Protein AF-C4YL61-F1 (afdb_monomer_lite)

Radius of gyration: 24.52 Å; chains: 1; bounding box: 60×38×67 Å

Organism: Candida albicans (strain WO-1) (NCBI:txid294748)

Sequence (340 aa):
MLETNVYMMLATIQTTDYNLFNQLTIYFKKLVTYTLQEDCLYTVNQVGEIFGCHLHGFTKYPLLVAFQLPYINRLIANIIRICKKYPIILQIWILPDGDSKLATLFQSLPNNTRLPMYQIIKNFLVVDSPLDQTENVVELISLTKVSNCLDNWFLQNKDLVNLLSNKCSNSIFQIKNLDSRFHNVTEFAKYFKMFCLIVENCTPQIAQTYYNFFETQVLNVVLHNEIRHQHQLAFSVLQTIAEITTIKTMERVFDNECFTSWIKIVFEEVENLPNLFISLSNLFSKHEEILVKLMATKIKPSDEPYSIEDLRLKAMKVCKRDTTEISSFMATTLKHQFKD

Secondary structure (DSSP, 8-state):
---HHHHHHHHT-----HHHHHHHHHHHHHHHHHHHHS--TTTHHHHHHHHHHHHHHHHT-SS--TTTHHHHHHHHHHHHHHHHH-THHHHHHHS--SS-HHHHHHHHS-GGGS-HHHHHHHHHHHTT-SS--HHHHHHHHHGGGT-HHHHHHHHH-THHHHHHHHHHHHHHHHHHHS-TTSTHHHHHHHHHHHHHHHHHHS-HHHHHHHHHHHIIIIIHHHHS--STTHHHHHHHHHHHHHHS--HHHHHHHHT-HHHHHHHHHHHHHSTTHHHHHHHHHHHHHHHHHHHHHHHHTSPPPS-----HHHHHHHHHHHH-S--TTS-TTHHHHTTTT---

Structure (mmCIF, N/CA/C/O backbone):
data_AF-C4YL61-F1
#
_entry.id   AF-C4YL61-F1
#
loop_
_atom_site.group_PDB
_atom_site.id
_atom_site.type_symbol
_atom_site.label_atom_id
_atom_site.label_alt_id
_atom_site.label_comp_id
_atom_site.label_asym_id
_atom_site.label_entity_id
_atom_site.label_seq_id
_atom_site.pdbx_PDB_ins_code
_atom_site.Cartn_x
_atom_site.Cartn_y
_atom_site.Cartn_z
_atom_site.occupancy
_atom_site.B_iso_or_equiv
_atom_site.auth_seq_id
_atom_site.auth_comp_id
_atom_site.auth_asym_id
_atom_site.auth_atom_id
_atom_site.pdbx_PDB_model_num
ATOM 1 N N . MET A 1 1 ? 9.096 5.844 -32.827 1.00 60.94 1 MET A N 1
ATOM 2 C CA . MET A 1 1 ? 9.743 4.573 -32.438 1.00 60.94 1 MET A CA 1
ATOM 3 C C . MET A 1 1 ? 10.479 4.813 -31.130 1.00 60.94 1 MET A C 1
ATOM 5 O O . MET A 1 1 ? 11.147 5.833 -31.030 1.00 60.94 1 MET A O 1
ATOM 9 N N . LEU A 1 2 ? 10.299 3.963 -30.116 1.00 75.62 2 LEU A N 1
ATOM 10 C CA . LEU A 1 2 ? 10.955 4.127 -28.816 1.00 75.62 2 LEU A CA 1
ATOM 11 C C . LEU A 1 2 ? 12.429 3.693 -28.907 1.00 75.62 2 LEU A C 1
ATOM 13 O O . LEU A 1 2 ? 12.707 2.536 -29.208 1.00 75.62 2 LEU A O 1
ATOM 17 N N . GLU A 1 3 ? 13.371 4.595 -28.627 1.00 86.38 3 GLU A N 1
ATOM 18 C CA . GLU A 1 3 ? 14.812 4.292 -28.607 1.00 86.38 3 GLU A CA 1
ATOM 19 C C . GLU A 1 3 ? 15.214 3.616 -27.285 1.00 86.38 3 GLU A C 1
ATOM 21 O O . GLU A 1 3 ? 15.847 4.209 -26.411 1.00 86.38 3 GLU A O 1
ATOM 26 N N . THR A 1 4 ? 14.810 2.357 -27.114 1.00 85.31 4 THR A N 1
ATOM 27 C CA . THR A 1 4 ? 14.983 1.592 -25.865 1.00 85.31 4 THR A CA 1
ATOM 28 C C . THR A 1 4 ? 16.436 1.527 -25.389 1.00 85.31 4 THR A C 1
ATOM 30 O O . THR A 1 4 ? 16.692 1.653 -24.194 1.00 85.31 4 THR A O 1
ATOM 33 N N . ASN A 1 5 ? 17.399 1.422 -26.309 1.00 87.44 5 ASN A N 1
ATOM 34 C CA . ASN A 1 5 ? 18.830 1.417 -25.985 1.00 87.44 5 ASN A CA 1
ATOM 35 C C . ASN A 1 5 ? 19.297 2.732 -25.343 1.00 87.44 5 ASN A C 1
ATOM 37 O O . ASN A 1 5 ? 20.047 2.707 -24.368 1.00 87.44 5 ASN A O 1
ATOM 41 N N . VAL A 1 6 ? 18.826 3.876 -25.853 1.00 91.62 6 VAL A N 1
ATOM 42 C CA . VAL A 1 6 ? 19.157 5.199 -25.299 1.00 91.62 6 VAL A CA 1
ATOM 43 C C . VAL A 1 6 ? 18.569 5.323 -23.901 1.00 91.62 6 VAL A C 1
ATOM 45 O O . VAL A 1 6 ? 19.276 5.661 -22.954 1.00 91.62 6 VAL A O 1
ATOM 48 N N . TYR A 1 7 ? 17.296 4.966 -23.741 1.00 94.25 7 TYR A N 1
ATOM 49 C CA . TYR A 1 7 ? 16.643 4.974 -22.437 1.00 94.25 7 TYR A CA 1
ATOM 50 C C . TYR A 1 7 ? 17.317 4.053 -21.420 1.00 94.25 7 TYR A C 1
ATOM 52 O O . TYR A 1 7 ? 17.446 4.437 -20.258 1.00 94.25 7 TYR A O 1
ATOM 60 N N . MET A 1 8 ? 17.802 2.884 -21.844 1.00 92.88 8 MET A N 1
ATOM 61 C CA . MET A 1 8 ? 18.573 2.007 -20.967 1.00 92.88 8 MET A CA 1
ATOM 62 C C . MET A 1 8 ? 19.890 2.634 -20.522 1.00 92.88 8 MET A C 1
ATOM 64 O O . MET A 1 8 ? 20.221 2.561 -19.341 1.00 92.88 8 MET A O 1
ATOM 68 N N . MET A 1 9 ? 20.635 3.274 -21.426 1.00 91.69 9 MET A N 1
ATOM 69 C CA . MET A 1 9 ? 21.855 3.989 -21.043 1.00 91.69 9 MET A CA 1
ATOM 70 C C . MET A 1 9 ? 21.543 5.081 -20.015 1.00 91.69 9 MET A C 1
ATOM 72 O O . MET A 1 9 ? 22.183 5.132 -18.965 1.00 91.69 9 MET A O 1
ATOM 76 N N . LEU A 1 10 ? 20.504 5.885 -20.261 1.00 93.94 10 LEU A N 1
ATOM 77 C CA . LEU A 1 10 ? 20.067 6.936 -19.339 1.00 93.94 10 LEU A CA 1
ATOM 78 C C . LEU A 1 10 ? 19.628 6.378 -17.973 1.00 93.94 10 LEU A C 1
ATOM 80 O O . LEU A 1 10 ? 19.943 6.984 -16.953 1.00 93.94 10 LEU A O 1
ATOM 84 N N . ALA A 1 11 ? 18.965 5.217 -17.935 1.00 92.19 11 ALA A N 1
ATOM 85 C CA . ALA A 1 11 ? 18.508 4.561 -16.702 1.00 92.19 11 ALA A CA 1
ATOM 86 C C . ALA A 1 11 ? 19.644 4.151 -15.756 1.00 92.19 11 ALA A C 1
ATOM 88 O O . ALA A 1 11 ? 19.423 3.989 -14.559 1.00 92.19 11 ALA A O 1
ATOM 89 N N . THR A 1 12 ? 20.857 3.966 -16.280 1.00 90.00 12 THR A N 1
ATOM 90 C CA . THR A 1 12 ? 22.027 3.603 -15.465 1.00 90.00 12 THR A CA 1
ATOM 91 C C . THR A 1 12 ? 22.733 4.805 -14.840 1.00 90.00 12 THR A C 1
ATOM 93 O O . THR A 1 12 ? 23.574 4.628 -13.959 1.00 90.00 12 THR A O 1
ATOM 96 N N . ILE A 1 13 ? 22.396 6.028 -15.264 1.00 90.12 13 ILE A N 1
ATOM 97 C CA . ILE A 1 13 ? 23.052 7.244 -14.787 1.00 90.12 13 ILE A CA 1
ATOM 98 C C . ILE A 1 13 ? 22.479 7.630 -13.423 1.00 90.12 13 ILE A C 1
ATOM 100 O O . ILE A 1 13 ? 21.311 7.993 -13.293 1.00 90.12 13 ILE A O 1
ATOM 104 N N . GLN A 1 14 ? 23.338 7.614 -12.407 1.00 84.06 14 GLN A N 1
ATOM 105 C CA . GLN A 1 14 ? 23.035 8.110 -11.067 1.00 84.06 14 GLN A CA 1
ATOM 106 C C . GLN A 1 14 ? 23.788 9.413 -10.838 1.00 84.06 14 GLN A C 1
ATOM 108 O O . GLN A 1 14 ? 24.990 9.491 -11.078 1.00 84.06 14 GLN A O 1
ATOM 113 N N . THR A 1 15 ? 23.084 10.447 -10.387 1.00 85.81 15 THR A N 1
ATOM 114 C CA . THR A 1 15 ? 23.690 11.761 -10.184 1.00 85.81 15 THR A CA 1
ATOM 115 C C . THR A 1 15 ? 23.032 12.520 -9.042 1.00 85.81 15 THR A C 1
ATOM 117 O O . THR A 1 15 ? 21.819 12.438 -8.834 1.00 85.81 15 THR A O 1
ATOM 120 N N . THR A 1 16 ? 23.848 13.279 -8.318 1.00 86.88 16 THR A N 1
ATOM 121 C CA . THR A 1 16 ? 23.429 14.301 -7.354 1.00 86.88 16 THR A CA 1
ATOM 122 C C . THR A 1 16 ? 23.548 15.714 -7.933 1.00 86.88 16 THR A C 1
ATOM 124 O O . THR A 1 16 ? 23.152 16.672 -7.273 1.00 86.88 16 THR A O 1
ATOM 127 N N . ASP A 1 17 ? 24.042 15.858 -9.169 1.00 91.12 17 ASP A N 1
ATOM 128 C CA . ASP A 1 17 ? 24.040 17.126 -9.895 1.00 91.12 17 ASP A CA 1
ATOM 129 C C . ASP A 1 17 ? 22.620 17.471 -10.357 1.00 91.12 17 ASP A C 1
ATOM 131 O O . ASP A 1 17 ? 21.960 16.696 -11.057 1.00 91.12 17 ASP A O 1
ATOM 135 N N . TYR A 1 18 ? 22.153 18.656 -9.965 1.00 90.06 18 TYR A N 1
ATOM 136 C CA . TYR A 1 18 ? 20.792 19.107 -10.237 1.00 90.06 18 TYR A CA 1
ATOM 137 C C . TYR A 1 18 ? 20.501 19.229 -11.738 1.00 90.06 18 TYR A C 1
ATOM 139 O O . TYR A 1 18 ? 19.430 18.820 -12.192 1.00 90.06 18 TYR A O 1
ATOM 147 N N . ASN A 1 19 ? 21.440 19.764 -12.522 1.00 93.19 19 ASN A N 1
ATOM 148 C CA . ASN A 1 19 ? 21.219 20.029 -13.942 1.00 93.19 19 ASN A CA 1
ATOM 149 C C . ASN A 1 19 ? 21.110 18.724 -14.730 1.00 93.19 19 ASN A C 1
ATOM 151 O O . ASN A 1 19 ? 20.163 18.544 -15.500 1.00 93.19 19 ASN A O 1
ATOM 155 N N . LEU A 1 20 ? 22.030 17.790 -14.489 1.00 91.62 20 LEU A N 1
ATOM 156 C CA . LEU A 1 20 ? 22.000 16.472 -15.107 1.00 91.62 20 LEU A CA 1
ATOM 157 C C . LEU A 1 20 ? 20.753 15.690 -14.676 1.00 91.62 20 LEU A C 1
ATOM 159 O O . LEU A 1 20 ? 20.066 15.118 -15.522 1.00 91.62 20 LEU A O 1
ATOM 163 N N . PHE A 1 21 ? 20.400 15.724 -13.387 1.00 93.38 21 PHE A N 1
ATOM 164 C CA . PHE A 1 21 ? 19.183 15.083 -12.886 1.00 93.38 21 PHE A CA 1
ATOM 165 C C . PHE A 1 21 ? 17.915 15.641 -13.545 1.00 93.38 21 PHE A C 1
ATOM 167 O O . PHE A 1 21 ? 17.016 14.881 -13.917 1.00 93.38 21 PHE A O 1
ATOM 174 N N . ASN A 1 22 ? 17.838 16.961 -13.721 1.00 93.06 22 ASN A N 1
ATOM 175 C CA . ASN A 1 22 ? 16.697 17.610 -14.357 1.00 93.06 22 ASN A CA 1
ATOM 176 C C . ASN A 1 22 ? 16.560 17.194 -15.832 1.00 93.06 22 ASN A C 1
ATOM 178 O O . ASN A 1 22 ? 15.457 16.887 -16.284 1.00 93.06 22 ASN A O 1
ATOM 182 N N . GLN A 1 23 ? 17.672 17.092 -16.568 1.00 93.44 23 GLN A N 1
ATOM 183 C CA . GLN A 1 23 ? 17.652 16.596 -17.948 1.00 93.44 23 GLN A CA 1
ATOM 184 C C . GLN A 1 23 ? 17.197 15.134 -18.024 1.00 93.44 23 GLN A C 1
ATOM 186 O O . GLN A 1 23 ? 16.281 14.820 -18.784 1.00 93.44 23 GLN A O 1
ATOM 191 N N . LEU A 1 24 ? 17.749 14.251 -17.183 1.00 93.75 24 LEU A N 1
ATOM 192 C CA . LEU A 1 24 ? 17.317 12.847 -17.100 1.00 93.75 24 LEU A CA 1
ATOM 193 C C . LEU A 1 24 ? 15.815 12.740 -16.805 1.00 93.75 24 LEU A C 1
ATOM 195 O O . LEU A 1 24 ? 15.084 12.001 -17.464 1.00 93.75 24 LEU A O 1
ATOM 199 N N . THR A 1 25 ? 15.331 13.551 -15.865 1.00 93.69 25 THR A N 1
ATOM 200 C CA . THR A 1 25 ? 13.919 13.622 -15.480 1.00 93.69 25 THR A CA 1
ATOM 201 C C . THR A 1 25 ? 13.002 13.959 -16.660 1.00 93.69 25 THR A C 1
ATOM 203 O O . THR A 1 25 ? 11.906 13.405 -16.757 1.00 93.69 25 THR A O 1
ATOM 206 N N . ILE A 1 26 ? 13.418 14.835 -17.582 1.00 95.00 26 ILE A N 1
ATOM 207 C CA . ILE A 1 26 ? 12.629 15.172 -18.780 1.00 95.00 26 ILE A CA 1
ATOM 208 C C . ILE A 1 26 ? 12.445 13.942 -19.676 1.00 95.00 26 ILE A C 1
ATOM 210 O O . ILE A 1 26 ? 11.327 13.677 -20.124 1.00 95.00 26 ILE A O 1
ATOM 214 N N . TYR A 1 27 ? 13.505 13.165 -19.908 1.00 95.06 27 TYR A N 1
ATOM 215 C CA . TYR A 1 27 ? 13.423 11.951 -20.725 1.00 95.06 27 TYR A CA 1
ATOM 216 C C . TYR A 1 27 ? 12.496 10.908 -20.103 1.00 95.06 27 TYR A C 1
ATOM 218 O O . TYR A 1 27 ? 11.621 10.379 -20.794 1.00 95.06 27 TYR A O 1
ATOM 226 N N . PHE A 1 28 ? 12.627 10.651 -18.801 1.00 96.69 28 PHE A N 1
ATOM 227 C CA . PHE A 1 28 ? 11.777 9.680 -18.109 1.00 96.69 28 PHE A CA 1
ATOM 228 C C . PHE A 1 28 ? 10.320 10.128 -18.003 1.00 96.69 28 PHE A C 1
ATOM 230 O O . PHE A 1 28 ? 9.427 9.298 -18.146 1.00 96.69 28 PHE A O 1
ATOM 237 N N . LYS A 1 29 ? 10.047 11.432 -17.855 1.00 96.44 29 LYS A N 1
ATOM 238 C CA . LYS A 1 29 ? 8.679 11.963 -17.970 1.00 96.44 29 LYS A CA 1
ATOM 239 C C . LYS A 1 29 ? 8.075 11.662 -19.341 1.00 96.44 29 LYS A C 1
ATOM 241 O O . LYS A 1 29 ? 6.939 11.209 -19.400 1.00 96.44 29 LYS A O 1
ATOM 246 N N . LYS A 1 30 ? 8.832 11.853 -20.429 1.00 95.56 30 LYS A N 1
ATOM 247 C CA . LYS A 1 30 ? 8.371 11.502 -21.784 1.00 95.56 30 LYS A CA 1
ATOM 248 C C . LYS A 1 30 ? 8.082 10.005 -21.917 1.00 95.56 30 LYS A C 1
ATOM 250 O O . LYS A 1 30 ? 7.040 9.652 -22.456 1.00 95.56 30 LYS A O 1
ATOM 255 N N . LEU A 1 31 ? 8.954 9.144 -21.385 1.00 96.25 31 LEU A N 1
ATOM 256 C CA . LEU A 1 31 ? 8.755 7.691 -21.412 1.00 96.25 31 LEU A CA 1
ATOM 257 C C . LEU A 1 31 ? 7.502 7.264 -20.641 1.00 96.25 31 LEU A C 1
ATOM 259 O O . LEU A 1 31 ? 6.725 6.444 -21.125 1.00 96.25 31 LEU A O 1
ATOM 263 N N . VAL A 1 32 ? 7.292 7.835 -19.453 1.00 97.12 32 VAL A N 1
ATOM 264 C CA . VAL A 1 32 ? 6.094 7.602 -18.640 1.00 97.12 32 VAL A CA 1
ATOM 265 C C . VAL A 1 32 ? 4.838 8.011 -19.403 1.00 97.12 32 VAL A C 1
ATOM 267 O O . VAL A 1 32 ? 3.918 7.205 -19.529 1.00 97.12 32 VAL A O 1
ATOM 270 N N . THR A 1 33 ? 4.809 9.232 -19.945 1.00 96.19 33 THR A N 1
ATOM 271 C CA . THR A 1 33 ? 3.667 9.735 -20.717 1.00 96.19 33 THR A CA 1
ATOM 272 C C . THR A 1 33 ? 3.374 8.838 -21.915 1.00 96.19 33 THR A C 1
ATOM 274 O O . THR A 1 33 ? 2.235 8.411 -22.078 1.00 96.19 33 THR A O 1
ATOM 277 N N . TYR A 1 34 ? 4.405 8.483 -22.688 1.00 94.50 34 TYR A N 1
ATOM 278 C CA . TYR A 1 34 ? 4.288 7.566 -23.820 1.00 94.50 34 TYR A CA 1
ATOM 279 C C . TYR A 1 34 ? 3.689 6.219 -23.394 1.00 94.50 34 TYR A C 1
ATOM 281 O O . TYR A 1 34 ? 2.705 5.775 -23.967 1.00 94.50 34 TYR A O 1
ATOM 289 N N . THR A 1 35 ? 4.212 5.602 -22.332 1.00 95.44 35 THR A N 1
ATOM 290 C CA . THR A 1 35 ? 3.755 4.277 -21.871 1.00 95.44 35 THR A CA 1
ATOM 291 C C . THR A 1 35 ? 2.298 4.293 -21.389 1.00 95.44 35 THR A C 1
ATOM 293 O O . THR A 1 35 ? 1.541 3.335 -21.586 1.00 95.44 35 THR A O 1
ATOM 296 N N . LEU A 1 36 ? 1.880 5.388 -20.748 1.00 95.00 36 LEU A N 1
ATOM 297 C CA . LEU A 1 36 ? 0.506 5.559 -20.282 1.00 95.00 36 LEU A CA 1
ATOM 298 C C . LEU A 1 36 ? -0.474 5.798 -21.438 1.00 95.00 36 LEU A C 1
ATOM 300 O O . LEU A 1 36 ? -1.572 5.242 -21.406 1.00 95.00 36 LEU A O 1
ATOM 304 N N . GLN A 1 37 ? -0.085 6.574 -22.451 1.00 93.94 37 GLN A N 1
ATOM 305 C CA . GLN A 1 37 ? -0.965 6.978 -23.554 1.00 93.94 37 GLN A CA 1
ATOM 306 C C . GLN A 1 37 ? -1.029 5.943 -24.682 1.00 93.94 37 GLN A C 1
ATOM 308 O O . GLN A 1 37 ? -2.113 5.646 -25.170 1.00 93.94 37 GLN A O 1
ATOM 313 N N . GLU A 1 38 ? 0.101 5.340 -25.036 1.00 90.75 38 GLU A N 1
ATOM 314 C CA . GLU A 1 38 ? 0.219 4.452 -26.192 1.00 90.75 38 GLU A CA 1
ATOM 315 C C . GLU A 1 38 ? 0.040 2.974 -25.817 1.00 90.75 38 GLU A C 1
ATOM 317 O O . GLU A 1 38 ? 0.219 2.566 -24.658 1.00 90.75 38 GLU A O 1
ATOM 322 N N . ASP A 1 39 ? -0.296 2.149 -26.810 1.00 87.94 39 ASP A N 1
ATOM 323 C CA . ASP A 1 39 ? -0.242 0.693 -26.684 1.00 87.94 39 ASP A CA 1
ATOM 324 C C . ASP A 1 39 ? 1.209 0.212 -26.832 1.00 87.94 39 ASP A C 1
ATOM 326 O O . ASP A 1 39 ? 1.848 0.358 -27.874 1.00 87.94 39 ASP A O 1
ATOM 330 N N . CYS A 1 40 ? 1.744 -0.335 -25.746 1.00 88.38 40 CYS A N 1
ATOM 331 C CA . CYS A 1 40 ? 3.133 -0.751 -25.628 1.00 88.38 40 CYS A CA 1
ATOM 332 C C . CYS A 1 40 ? 3.284 -2.273 -25.555 1.00 88.38 40 CYS A C 1
ATOM 334 O O . CYS A 1 40 ? 4.359 -2.722 -25.168 1.00 88.38 40 CYS A O 1
ATOM 336 N N . LEU A 1 41 ? 2.265 -3.071 -25.909 1.00 87.00 41 LEU A N 1
ATOM 337 C CA . LEU A 1 41 ? 2.282 -4.537 -25.760 1.00 87.00 41 LEU A CA 1
ATOM 338 C C . LEU A 1 41 ? 3.574 -5.204 -26.270 1.00 87.00 41 LEU A C 1
ATOM 340 O O . LEU A 1 41 ? 4.113 -6.080 -25.601 1.00 87.00 41 LEU A O 1
ATOM 344 N N . TYR A 1 42 ? 4.120 -4.753 -27.403 1.00 87.50 42 TYR A N 1
ATOM 345 C CA . TYR A 1 42 ? 5.339 -5.324 -27.996 1.00 87.50 42 TYR A CA 1
ATOM 346 C C . TYR A 1 42 ? 6.653 -4.807 -27.392 1.00 87.50 42 TYR A C 1
ATOM 348 O O . TYR A 1 42 ? 7.696 -5.429 -27.573 1.00 87.50 42 TYR A O 1
ATOM 356 N N . THR A 1 43 ? 6.624 -3.669 -26.695 1.00 90.38 43 THR A N 1
ATOM 357 C CA . THR A 1 43 ? 7.813 -3.030 -26.098 1.00 90.38 43 THR A CA 1
ATOM 358 C C . THR A 1 43 ? 7.790 -3.032 -24.570 1.00 90.38 43 THR A C 1
ATOM 360 O O . THR A 1 43 ? 8.681 -2.476 -23.929 1.00 90.38 43 THR A O 1
ATOM 363 N N . VAL A 1 44 ? 6.747 -3.609 -23.968 1.00 92.94 44 VAL A N 1
ATOM 364 C CA . VAL A 1 44 ? 6.468 -3.528 -22.531 1.00 92.94 44 VAL A CA 1
ATOM 365 C C . VAL A 1 44 ? 7.577 -4.151 -21.694 1.00 92.94 44 VAL A C 1
ATOM 367 O O . VAL A 1 44 ? 7.901 -3.623 -20.634 1.00 92.94 44 VAL A O 1
ATOM 370 N N . ASN A 1 45 ? 8.211 -5.213 -22.197 1.00 91.94 45 ASN A N 1
ATOM 371 C CA . ASN A 1 45 ? 9.312 -5.865 -21.501 1.00 91.94 45 ASN A CA 1
ATOM 372 C C . ASN A 1 45 ? 10.520 -4.933 -21.409 1.00 91.94 45 ASN A C 1
ATOM 374 O O . ASN A 1 45 ? 11.005 -4.675 -20.313 1.00 91.94 45 ASN A O 1
ATOM 378 N N . GLN A 1 46 ? 10.938 -4.331 -22.527 1.00 92.75 46 GLN A N 1
ATOM 379 C CA . GLN A 1 46 ? 12.049 -3.377 -22.544 1.00 92.75 46 GLN A CA 1
ATOM 380 C C . GLN A 1 46 ? 11.739 -2.140 -21.694 1.00 92.75 46 GLN A C 1
ATOM 382 O O . GLN A 1 46 ? 12.600 -1.653 -20.968 1.00 92.75 46 GLN A O 1
ATOM 387 N N . VAL A 1 47 ? 10.501 -1.638 -21.742 1.00 94.50 47 VAL A N 1
ATOM 388 C CA . VAL A 1 47 ? 10.054 -0.524 -20.891 1.00 94.50 47 VAL A CA 1
ATOM 389 C C . VAL A 1 47 ? 10.114 -0.899 -19.407 1.00 94.50 47 VAL A C 1
ATOM 391 O O . VAL A 1 47 ? 10.607 -0.116 -18.593 1.00 94.50 47 VAL A O 1
ATOM 394 N N . GLY A 1 48 ? 9.664 -2.104 -19.054 1.00 94.62 48 GLY A N 1
ATOM 395 C CA . GLY A 1 48 ? 9.774 -2.652 -17.706 1.00 94.62 48 GLY A CA 1
ATOM 396 C C . GLY A 1 48 ? 11.224 -2.747 -17.240 1.00 94.62 48 GLY A C 1
ATOM 397 O O . GLY A 1 48 ? 11.519 -2.400 -16.094 1.00 94.62 48 GLY A O 1
ATOM 398 N N . GLU A 1 49 ? 12.148 -3.124 -18.127 1.00 94.38 49 GLU A N 1
ATOM 399 C CA . GLU A 1 49 ? 13.569 -3.161 -17.793 1.00 94.38 49 GLU A CA 1
ATOM 400 C C . GLU A 1 49 ? 14.171 -1.772 -17.565 1.00 94.38 49 GLU A C 1
ATOM 402 O O . GLU A 1 49 ? 14.876 -1.555 -16.575 1.00 94.38 49 GLU A O 1
ATOM 407 N N . ILE A 1 50 ? 13.830 -0.811 -18.428 1.00 95.50 50 ILE A N 1
ATOM 408 C CA . ILE A 1 50 ? 14.240 0.594 -18.305 1.00 95.50 50 ILE A CA 1
ATOM 409 C C . ILE A 1 50 ? 13.800 1.164 -16.958 1.00 95.50 50 ILE A C 1
ATOM 411 O O . ILE A 1 50 ? 14.615 1.733 -16.225 1.00 95.50 50 ILE A O 1
ATOM 415 N N . PHE A 1 51 ? 12.526 0.992 -16.604 1.00 96.38 51 PHE A N 1
ATOM 416 C CA . PHE A 1 51 ? 12.018 1.469 -15.322 1.00 96.38 51 PHE A CA 1
ATOM 417 C C . PHE A 1 51 ? 12.623 0.714 -14.140 1.00 96.38 51 PHE A C 1
ATOM 419 O O . PHE A 1 51 ? 12.958 1.350 -13.143 1.00 96.38 51 PHE A O 1
ATOM 426 N N . GLY A 1 52 ? 12.820 -0.601 -14.254 1.00 94.94 52 GLY A N 1
ATOM 427 C CA . GLY A 1 52 ? 13.464 -1.411 -13.219 1.00 94.94 52 GLY A CA 1
ATOM 428 C C . GLY A 1 52 ? 14.868 -0.909 -12.886 1.00 94.94 52 GLY A C 1
ATOM 429 O O . GLY A 1 52 ? 15.162 -0.635 -11.722 1.00 94.94 52 GLY A O 1
ATOM 430 N N . CYS A 1 53 ? 15.706 -0.703 -13.905 1.00 93.44 53 CYS A N 1
ATOM 431 C CA . CYS A 1 53 ? 17.053 -0.151 -13.749 1.00 93.44 53 CYS A CA 1
ATOM 432 C C . CYS A 1 53 ? 17.038 1.257 -13.147 1.00 93.44 53 CYS A C 1
ATOM 434 O O . CYS A 1 53 ? 17.754 1.521 -12.179 1.00 93.44 53 CYS A O 1
ATOM 436 N N . HIS A 1 54 ? 16.201 2.146 -13.693 1.00 94.75 54 HIS A N 1
ATOM 437 C CA . HIS A 1 54 ? 16.129 3.537 -13.246 1.00 94.75 54 HIS A CA 1
ATOM 438 C C . HIS A 1 54 ? 15.680 3.638 -11.783 1.00 94.75 54 HIS A C 1
ATOM 440 O O . HIS A 1 54 ? 16.297 4.336 -10.982 1.00 94.75 54 HIS A O 1
ATOM 446 N N . LEU A 1 55 ? 14.641 2.887 -11.397 1.00 94.75 55 LEU A N 1
ATOM 447 C CA . LEU A 1 55 ? 14.149 2.858 -10.019 1.00 94.75 55 LEU A CA 1
ATOM 448 C C . LEU A 1 55 ? 15.147 2.212 -9.059 1.00 94.75 55 LEU A C 1
ATOM 450 O O . LEU A 1 55 ? 15.374 2.747 -7.975 1.00 94.75 55 LEU A O 1
ATOM 454 N N . HIS A 1 56 ? 15.779 1.101 -9.449 1.00 92.62 56 HIS A N 1
ATOM 455 C CA . HIS A 1 56 ? 16.801 0.450 -8.627 1.00 92.62 56 HIS A CA 1
ATOM 456 C C . HIS A 1 56 ? 17.958 1.401 -8.289 1.00 92.62 56 HIS A C 1
ATOM 458 O O . HIS A 1 56 ? 18.572 1.295 -7.228 1.00 92.62 56 HIS A O 1
ATOM 464 N N . GLY A 1 57 ? 18.240 2.390 -9.141 1.00 89.81 57 GLY A N 1
ATOM 465 C CA . GLY A 1 57 ? 19.247 3.387 -8.817 1.00 89.81 57 GLY A CA 1
ATOM 466 C C . GLY A 1 57 ? 18.951 4.191 -7.547 1.00 89.81 57 GLY A C 1
ATOM 467 O O . GLY A 1 57 ? 19.871 4.500 -6.792 1.00 89.81 57 GLY A O 1
ATOM 468 N N . PHE A 1 58 ? 17.675 4.440 -7.255 1.00 90.69 58 PHE A N 1
ATOM 469 C CA . PHE A 1 58 ? 17.239 5.163 -6.060 1.00 90.69 58 PHE A CA 1
ATOM 470 C C . PHE A 1 58 ? 17.087 4.270 -4.824 1.00 90.69 58 PHE A C 1
ATOM 472 O O . PHE A 1 58 ? 17.001 4.792 -3.717 1.00 90.69 58 PHE A O 1
ATOM 479 N N . THR A 1 59 ? 17.084 2.939 -4.969 1.00 88.88 59 THR A N 1
ATOM 480 C CA . THR A 1 59 ? 16.977 2.028 -3.813 1.00 88.88 59 THR A CA 1
ATOM 481 C C . THR A 1 59 ? 18.291 1.895 -3.046 1.00 88.88 59 THR A C 1
ATOM 483 O O . THR A 1 59 ? 18.284 1.437 -1.908 1.00 88.88 59 THR A O 1
ATOM 486 N N . LYS A 1 60 ? 19.424 2.268 -3.657 1.00 76.62 60 LYS A N 1
ATOM 487 C CA . LYS A 1 60 ? 20.769 2.107 -3.075 1.00 76.62 60 LYS A CA 1
ATOM 488 C C . LYS A 1 60 ? 21.101 3.119 -1.980 1.00 76.62 60 LYS A C 1
ATOM 490 O O . LYS A 1 60 ? 22.019 2.881 -1.201 1.00 76.62 60 LYS A O 1
ATOM 495 N N . TYR A 1 61 ? 20.378 4.234 -1.922 1.00 68.62 61 TYR A N 1
ATOM 496 C CA . TYR A 1 61 ? 20.677 5.331 -1.011 1.00 68.62 61 TYR A CA 1
ATOM 497 C C . TYR A 1 61 ? 19.526 5.518 -0.018 1.00 68.62 61 TYR A C 1
ATOM 499 O O . TYR A 1 61 ? 18.408 5.813 -0.442 1.00 68.62 61 TYR A O 1
ATOM 507 N N . PRO A 1 62 ? 19.779 5.384 1.299 1.00 59.84 62 PRO A N 1
ATOM 508 C CA . PRO A 1 62 ? 18.760 5.623 2.322 1.00 59.84 62 PRO A CA 1
ATOM 509 C C . PRO A 1 62 ? 18.240 7.067 2.320 1.00 59.84 62 PRO A C 1
ATOM 511 O O . PRO A 1 62 ? 17.092 7.311 2.677 1.00 59.84 62 PRO A O 1
ATOM 514 N N . LEU A 1 63 ? 19.083 8.023 1.909 1.00 66.12 63 LEU A N 1
ATOM 515 C CA . LEU A 1 63 ? 18.775 9.450 1.871 1.00 66.12 63 LEU A CA 1
ATOM 516 C C . LEU A 1 63 ? 19.018 9.998 0.463 1.00 66.12 63 LEU A C 1
ATOM 518 O O . LEU A 1 63 ? 20.155 10.193 0.036 1.00 66.12 63 LEU A O 1
ATOM 522 N N . LEU A 1 64 ? 17.926 10.235 -0.256 1.00 78.69 64 LEU A N 1
ATOM 523 C CA . LEU A 1 64 ? 17.923 10.933 -1.539 1.00 78.69 64 LEU A CA 1
ATOM 524 C C . LEU A 1 64 ? 18.061 12.442 -1.312 1.00 78.69 64 LEU A C 1
ATOM 526 O O . LEU A 1 64 ? 17.630 12.971 -0.285 1.00 78.69 64 LEU A O 1
ATOM 530 N N . VAL A 1 65 ? 18.627 13.159 -2.284 1.00 86.38 65 VAL A N 1
ATOM 531 C CA . VAL A 1 65 ? 18.773 14.618 -2.173 1.00 86.38 65 VAL A CA 1
ATOM 532 C C . VAL A 1 65 ? 17.391 15.276 -2.230 1.00 86.38 65 VAL A C 1
ATOM 534 O O . VAL A 1 65 ? 16.520 14.832 -2.978 1.00 86.38 65 VAL A O 1
ATOM 537 N N . ALA A 1 66 ? 17.181 16.357 -1.472 1.00 86.62 66 ALA A N 1
ATOM 538 C CA . ALA A 1 66 ? 15.865 16.976 -1.280 1.00 86.62 66 ALA A CA 1
ATOM 539 C C . ALA A 1 66 ? 15.105 17.271 -2.590 1.00 86.62 66 ALA A C 1
ATOM 541 O O . ALA A 1 66 ? 13.906 17.017 -2.675 1.00 86.62 66 ALA A O 1
ATOM 542 N N . PHE A 1 67 ? 15.793 17.743 -3.639 1.00 87.81 67 PHE A N 1
ATOM 543 C CA . PHE A 1 67 ? 15.166 18.039 -4.935 1.00 87.81 67 PHE A CA 1
ATOM 544 C C . PHE A 1 67 ? 14.718 16.785 -5.711 1.00 87.81 67 PHE A C 1
ATOM 546 O O . PHE A 1 67 ? 13.892 16.886 -6.618 1.00 87.81 67 PHE A O 1
ATOM 553 N N . GLN A 1 68 ? 15.239 15.602 -5.372 1.00 90.50 68 GLN A N 1
ATOM 554 C CA . GLN A 1 68 ? 14.885 14.334 -6.012 1.00 90.50 68 GLN A CA 1
ATOM 555 C C . GLN A 1 68 ? 13.588 13.755 -5.437 1.00 90.50 68 GLN A C 1
ATOM 557 O O . GLN A 1 68 ? 12.834 13.113 -6.170 1.00 90.50 68 GLN A O 1
ATOM 562 N N . LEU A 1 69 ? 13.291 14.017 -4.157 1.00 90.31 69 LEU A N 1
ATOM 563 C CA . LEU A 1 69 ? 12.149 13.429 -3.445 1.00 90.31 69 LEU A CA 1
ATOM 564 C C . LEU A 1 69 ? 10.804 13.670 -4.160 1.00 90.31 69 LEU A C 1
ATOM 566 O O . LEU A 1 69 ? 10.096 12.692 -4.411 1.00 90.31 69 LEU A O 1
ATOM 570 N N . PRO A 1 70 ? 10.441 14.907 -4.574 1.00 91.69 70 PRO A N 1
ATOM 571 C CA . PRO A 1 70 ? 9.150 15.148 -5.218 1.00 91.69 70 PRO A CA 1
ATOM 572 C C . PRO A 1 70 ? 9.039 14.478 -6.590 1.00 91.69 70 PRO A C 1
ATOM 574 O O . PRO A 1 70 ? 7.956 14.044 -6.983 1.00 91.69 70 PRO A O 1
ATOM 577 N N . TYR A 1 71 ? 10.150 14.395 -7.331 1.00 94.00 71 TYR A N 1
ATOM 578 C CA . TYR A 1 71 ? 10.181 13.689 -8.608 1.00 94.00 71 TYR A CA 1
ATOM 579 C C . TYR A 1 71 ? 9.960 12.194 -8.408 1.00 94.00 71 TYR A C 1
ATOM 581 O O . TYR A 1 71 ? 9.087 11.625 -9.057 1.00 94.00 71 TYR A O 1
ATOM 589 N N . ILE A 1 72 ? 10.715 11.579 -7.496 1.00 93.25 72 ILE A N 1
ATOM 590 C CA . ILE A 1 72 ? 10.659 10.138 -7.248 1.00 93.25 72 ILE A CA 1
ATOM 591 C C . ILE A 1 72 ? 9.268 9.748 -6.751 1.00 93.25 72 ILE A C 1
ATOM 593 O O . ILE A 1 72 ? 8.693 8.804 -7.278 1.00 93.25 72 ILE A O 1
ATOM 597 N N . ASN A 1 73 ? 8.669 10.526 -5.845 1.00 93.38 73 ASN A N 1
ATOM 598 C CA . ASN A 1 73 ? 7.302 10.283 -5.380 1.00 93.38 73 ASN A CA 1
ATOM 599 C C . ASN A 1 73 ? 6.282 10.243 -6.535 1.00 93.38 73 ASN A C 1
ATOM 601 O O . ASN A 1 73 ? 5.468 9.327 -6.624 1.00 93.38 73 ASN A O 1
ATOM 605 N N . ARG A 1 74 ? 6.359 11.203 -7.470 1.00 95.31 74 ARG A N 1
ATOM 606 C CA . ARG A 1 74 ? 5.490 11.232 -8.664 1.00 95.31 74 ARG A CA 1
ATOM 607 C C . ARG A 1 74 ? 5.813 10.113 -9.647 1.00 95.31 74 ARG A C 1
ATOM 609 O O . ARG A 1 74 ? 4.913 9.595 -10.303 1.00 95.31 74 ARG A O 1
ATOM 616 N N . LEU A 1 75 ? 7.091 9.772 -9.788 1.00 96.56 75 LEU A N 1
ATOM 617 C CA . LEU A 1 75 ? 7.527 8.678 -10.640 1.00 96.56 75 LEU A CA 1
ATOM 618 C C . LEU A 1 75 ? 6.925 7.363 -10.140 1.00 96.56 75 LEU A C 1
ATOM 620 O O . LEU A 1 75 ? 6.313 6.671 -10.939 1.00 96.56 75 LEU A O 1
ATOM 624 N N . ILE A 1 76 ? 7.008 7.068 -8.839 1.00 96.81 76 ILE A N 1
ATOM 625 C CA . ILE A 1 76 ? 6.405 5.872 -8.234 1.00 96.81 76 ILE A CA 1
ATOM 626 C C . ILE A 1 76 ? 4.908 5.779 -8.540 1.00 96.81 76 ILE A C 1
ATOM 628 O O . ILE A 1 76 ? 4.485 4.768 -9.097 1.00 96.81 76 ILE A O 1
ATOM 632 N N . ALA A 1 77 ? 4.136 6.838 -8.283 1.00 97.00 77 ALA A N 1
ATOM 633 C CA . ALA A 1 77 ? 2.705 6.868 -8.598 1.00 97.00 77 ALA A CA 1
ATOM 634 C C . ALA A 1 77 ? 2.432 6.553 -10.084 1.00 97.00 77 ALA A C 1
ATOM 636 O O . ALA A 1 77 ? 1.579 5.737 -10.434 1.00 97.00 77 ALA A O 1
ATOM 637 N N . ASN A 1 78 ? 3.208 7.148 -10.992 1.00 98.00 78 ASN A N 1
ATOM 638 C CA . ASN A 1 78 ? 3.056 6.894 -12.423 1.00 98.00 78 ASN A CA 1
ATOM 639 C C . ASN A 1 78 ? 3.458 5.471 -12.830 1.00 98.00 78 ASN A C 1
ATOM 641 O O . ASN A 1 78 ? 2.791 4.869 -13.670 1.00 98.00 78 ASN A O 1
ATOM 645 N N . ILE A 1 79 ? 4.520 4.916 -12.243 1.00 98.06 79 ILE A N 1
ATOM 646 C CA . ILE A 1 79 ? 4.938 3.539 -12.511 1.00 98.06 79 ILE A CA 1
ATOM 647 C C . ILE A 1 79 ? 3.904 2.543 -11.977 1.00 98.06 79 ILE A C 1
ATOM 649 O O . ILE A 1 79 ? 3.623 1.560 -12.657 1.00 98.06 79 ILE A O 1
ATOM 653 N N . ILE A 1 80 ? 3.269 2.808 -10.832 1.00 98.06 80 ILE A N 1
ATOM 654 C CA . ILE A 1 80 ? 2.155 1.994 -10.324 1.00 98.06 80 ILE A CA 1
ATOM 655 C C . ILE A 1 80 ? 0.995 1.984 -11.329 1.00 98.06 80 ILE A C 1
ATOM 657 O O . ILE A 1 80 ? 0.491 0.914 -11.674 1.00 98.06 80 ILE A O 1
ATOM 661 N N . ARG A 1 81 ? 0.623 3.146 -11.883 1.00 97.56 81 ARG A N 1
ATOM 662 C CA . ARG A 1 81 ? -0.399 3.243 -12.944 1.00 97.56 81 ARG A CA 1
ATOM 663 C C . ARG A 1 81 ? -0.009 2.468 -14.203 1.00 97.56 81 ARG A C 1
ATOM 665 O O . ARG A 1 81 ? -0.850 1.788 -14.787 1.00 97.56 81 ARG A O 1
ATOM 672 N N . ILE A 1 82 ? 1.263 2.523 -14.596 1.00 97.69 82 ILE A N 1
ATOM 673 C CA . ILE A 1 82 ? 1.797 1.725 -15.708 1.00 97.69 82 ILE A CA 1
ATOM 674 C C . ILE A 1 82 ? 1.704 0.229 -15.394 1.00 97.69 82 ILE A C 1
ATOM 676 O O . ILE A 1 82 ? 1.237 -0.524 -16.239 1.00 97.69 82 ILE A O 1
ATOM 680 N N . CYS A 1 83 ? 2.063 -0.210 -14.186 1.00 97.62 83 CYS A N 1
ATOM 681 C CA . CYS A 1 83 ? 1.952 -1.612 -13.771 1.00 97.62 83 CYS A CA 1
ATOM 682 C C . CYS A 1 83 ? 0.493 -2.078 -13.688 1.00 97.62 83 CYS A C 1
ATOM 684 O O . CYS A 1 83 ? 0.210 -3.242 -13.943 1.00 97.62 83 CYS A O 1
ATOM 686 N N . LYS A 1 84 ? -0.454 -1.181 -13.387 1.00 96.19 84 LYS A N 1
ATOM 687 C CA . LYS A 1 84 ? -1.889 -1.480 -13.474 1.00 96.19 84 LYS A CA 1
ATOM 688 C C . LYS A 1 84 ? -2.324 -1.757 -14.915 1.00 96.19 84 LYS A C 1
ATOM 690 O O . LYS A 1 84 ? -3.108 -2.671 -15.142 1.00 96.19 84 LYS A O 1
ATOM 695 N N . LYS A 1 85 ? -1.815 -0.975 -15.875 1.00 95.94 85 LYS A N 1
ATOM 696 C CA . LYS A 1 85 ? -2.057 -1.167 -17.316 1.00 95.94 85 LYS A CA 1
ATOM 697 C C . LYS A 1 85 ? -1.330 -2.406 -17.853 1.00 95.94 85 LYS A C 1
ATOM 699 O O . LYS A 1 85 ? -1.882 -3.128 -18.675 1.00 95.94 85 LYS A O 1
ATOM 704 N N . TYR A 1 86 ? -0.124 -2.670 -17.356 1.00 96.50 86 TYR A N 1
ATOM 705 C CA . TYR A 1 86 ? 0.754 -3.753 -17.790 1.00 96.50 86 TYR A CA 1
ATOM 706 C C . TYR A 1 86 ? 1.322 -4.551 -16.597 1.00 96.50 86 TYR A C 1
ATOM 708 O O . TYR A 1 86 ? 2.497 -4.390 -16.246 1.00 96.50 86 TYR A O 1
ATOM 716 N N . PRO A 1 87 ? 0.534 -5.458 -15.986 1.00 95.62 87 PRO A N 1
ATOM 717 C CA . PRO A 1 87 ? 0.968 -6.216 -14.805 1.00 95.62 87 PRO A CA 1
ATOM 718 C C . PRO A 1 87 ? 2.207 -7.092 -15.027 1.00 95.62 87 PRO A C 1
ATOM 720 O O . PRO A 1 87 ? 2.917 -7.401 -14.071 1.00 95.62 87 PRO A O 1
ATOM 723 N N . ILE A 1 88 ? 2.503 -7.451 -16.283 1.00 94.31 88 ILE A N 1
ATOM 724 C CA . ILE A 1 88 ? 3.686 -8.230 -16.678 1.00 94.31 88 ILE A CA 1
ATOM 725 C C . ILE A 1 88 ? 5.004 -7.596 -16.211 1.00 94.31 88 ILE A C 1
ATOM 727 O O . ILE A 1 88 ? 5.938 -8.313 -15.865 1.00 94.31 88 ILE A O 1
ATOM 731 N N . ILE A 1 89 ? 5.066 -6.264 -16.099 1.00 96.00 89 ILE A N 1
ATOM 732 C CA . ILE A 1 89 ? 6.261 -5.552 -15.623 1.00 96.00 89 ILE A CA 1
ATOM 733 C C . ILE A 1 89 ? 6.653 -5.998 -14.205 1.00 96.00 89 ILE A C 1
ATOM 735 O O . ILE A 1 89 ? 7.835 -6.133 -13.901 1.00 96.00 89 ILE A O 1
ATOM 739 N N . LEU A 1 90 ? 5.673 -6.301 -13.348 1.00 96.19 90 LEU A N 1
ATOM 740 C CA . LEU A 1 90 ? 5.938 -6.794 -11.995 1.00 96.19 90 LEU A CA 1
ATOM 741 C C . LEU A 1 90 ? 6.615 -8.171 -12.013 1.00 96.19 90 LEU A C 1
ATOM 743 O O . LEU A 1 90 ? 7.437 -8.453 -11.145 1.00 96.19 90 LEU A O 1
ATOM 747 N N . GLN A 1 91 ? 6.298 -9.022 -12.996 1.00 93.31 91 GLN A N 1
ATOM 748 C CA . GLN A 1 91 ? 6.928 -10.338 -13.141 1.00 93.31 91 GLN A CA 1
ATOM 749 C C . GLN A 1 91 ? 8.404 -10.205 -13.507 1.00 93.31 91 GLN A C 1
ATOM 751 O O . GLN A 1 91 ? 9.220 -10.870 -12.881 1.00 93.31 91 GLN A O 1
ATOM 756 N N . ILE A 1 92 ? 8.747 -9.287 -14.419 1.00 92.56 92 ILE A N 1
ATOM 757 C CA . ILE A 1 92 ? 10.138 -9.003 -14.821 1.00 92.56 92 ILE A CA 1
ATOM 758 C C . ILE A 1 92 ? 11.008 -8.687 -13.601 1.00 92.56 92 ILE A C 1
ATOM 760 O O . ILE A 1 92 ? 12.172 -9.075 -13.536 1.00 92.56 92 ILE A O 1
ATOM 764 N N . TRP A 1 93 ? 10.444 -7.985 -12.618 1.00 94.31 93 TRP A N 1
ATOM 765 C CA . TRP A 1 93 ? 11.172 -7.598 -11.417 1.00 94.31 93 TRP A CA 1
ATOM 766 C C . TRP A 1 93 ? 11.176 -8.688 -10.342 1.00 94.31 93 TRP A C 1
ATOM 768 O O . TRP A 1 93 ? 12.215 -8.981 -9.761 1.00 94.31 93 TRP A O 1
ATOM 778 N N . ILE A 1 94 ? 10.027 -9.298 -10.049 1.00 93.94 94 ILE A N 1
ATOM 779 C CA . ILE A 1 94 ? 9.880 -10.235 -8.922 1.00 93.94 94 ILE A CA 1
ATOM 780 C C . ILE A 1 94 ? 10.436 -11.622 -9.258 1.00 93.94 94 ILE A C 1
ATOM 782 O O . ILE A 1 94 ? 11.090 -12.256 -8.425 1.00 93.94 94 ILE A O 1
ATOM 786 N N . LEU A 1 95 ? 10.178 -12.080 -10.482 1.00 91.69 95 LEU A N 1
ATOM 787 C CA . LEU A 1 95 ? 10.568 -13.380 -11.019 1.00 91.69 95 LEU A CA 1
ATOM 788 C C . LEU A 1 95 ? 11.474 -13.165 -12.242 1.00 91.69 95 LEU A C 1
ATOM 790 O O . LEU A 1 95 ? 11.082 -13.508 -13.355 1.00 91.69 95 LEU A O 1
ATOM 794 N N . PRO A 1 96 ? 12.656 -12.546 -12.057 1.00 83.94 96 PRO A N 1
ATOM 795 C CA . PRO A 1 96 ? 13.548 -12.243 -13.165 1.00 83.94 96 PRO A CA 1
ATOM 796 C C . PRO A 1 96 ? 14.003 -13.541 -13.838 1.00 83.94 96 PRO A C 1
ATOM 798 O O . PRO A 1 96 ? 14.675 -14.367 -13.214 1.00 83.94 96 PRO A O 1
ATOM 801 N N . ASP A 1 97 ? 13.647 -13.699 -15.109 1.00 80.31 97 ASP A N 1
ATOM 802 C CA . ASP A 1 97 ? 14.007 -14.841 -15.948 1.00 80.31 97 ASP A CA 1
ATOM 803 C C . ASP A 1 97 ? 14.831 -14.375 -17.160 1.00 80.31 97 ASP A C 1
ATOM 805 O O . ASP A 1 97 ? 14.687 -13.242 -17.631 1.00 80.31 97 ASP A O 1
ATOM 809 N N . GLY A 1 98 ? 15.704 -15.251 -17.651 1.00 80.00 98 GLY A N 1
ATOM 810 C CA . GLY A 1 98 ? 16.606 -15.004 -18.773 1.00 80.00 98 GLY A CA 1
ATOM 811 C C . GLY A 1 98 ? 17.932 -14.315 -18.424 1.00 80.00 98 GLY A C 1
ATOM 812 O O . GLY A 1 98 ? 18.264 -14.067 -17.264 1.00 80.00 98 GLY A O 1
ATOM 813 N N . ASP A 1 99 ? 18.688 -13.999 -19.479 1.00 79.81 99 ASP A N 1
ATOM 814 C CA . ASP A 1 99 ? 20.090 -13.552 -19.411 1.00 79.81 99 ASP A CA 1
ATOM 815 C C . ASP A 1 99 ? 20.266 -12.031 -19.589 1.00 79.81 99 ASP A C 1
ATOM 817 O O . ASP A 1 99 ? 21.360 -11.541 -19.887 1.00 79.81 99 ASP A O 1
ATOM 821 N N . SER A 1 100 ? 19.189 -11.245 -19.463 1.00 84.44 100 SER A N 1
ATOM 822 C CA . SER A 1 100 ? 19.302 -9.789 -19.587 1.00 84.44 100 SER A CA 1
ATOM 823 C C . SER A 1 100 ? 20.102 -9.205 -18.419 1.00 84.44 100 SER A C 1
ATOM 825 O O . SER A 1 100 ? 20.085 -9.724 -17.302 1.00 84.44 100 SER A O 1
ATOM 827 N N . LYS A 1 101 ? 20.790 -8.074 -18.644 1.00 83.31 101 LYS A N 1
ATOM 828 C CA . LYS A 1 101 ? 21.580 -7.411 -17.586 1.00 83.31 101 LYS A CA 1
ATOM 829 C C . LYS A 1 101 ? 20.739 -7.095 -16.345 1.00 83.31 101 LYS A C 1
ATOM 831 O O . LYS A 1 101 ? 21.253 -7.163 -15.230 1.00 83.31 101 LYS A O 1
ATOM 836 N N . LEU A 1 102 ? 19.465 -6.742 -16.536 1.00 86.69 102 LEU A N 1
ATOM 837 C CA . LEU A 1 102 ? 18.540 -6.514 -15.430 1.00 86.69 102 LEU A CA 1
ATOM 838 C C . LEU A 1 102 ? 18.151 -7.828 -14.754 1.00 86.69 102 LEU A C 1
ATOM 840 O O . LEU A 1 102 ? 18.160 -7.880 -13.527 1.00 86.69 102 LEU A O 1
ATOM 844 N N . ALA A 1 103 ? 17.829 -8.871 -15.523 1.00 87.69 103 ALA A N 1
ATOM 845 C CA . ALA A 1 103 ? 17.465 -10.167 -14.966 1.00 87.69 103 ALA A CA 1
ATOM 846 C C . ALA A 1 103 ? 18.591 -10.707 -14.076 1.00 87.69 103 ALA A C 1
ATOM 848 O O . ALA A 1 103 ? 18.350 -10.990 -12.905 1.00 87.69 103 ALA A O 1
ATOM 849 N N . THR A 1 104 ? 19.840 -10.702 -14.556 1.00 89.38 104 THR A N 1
ATOM 850 C CA . THR A 1 104 ? 21.011 -11.096 -13.755 1.00 89.38 104 THR A CA 1
ATOM 851 C C . THR A 1 104 ? 21.163 -10.237 -12.495 1.00 89.38 104 THR A C 1
ATOM 853 O O . THR A 1 104 ? 21.404 -10.761 -11.405 1.00 89.38 104 THR A O 1
ATOM 856 N N . LEU A 1 105 ? 20.979 -8.914 -12.610 1.00 89.12 105 LEU A N 1
ATOM 857 C CA . LEU A 1 105 ? 21.013 -8.011 -11.459 1.00 89.12 105 LEU A CA 1
ATOM 858 C C . LEU A 1 105 ? 19.944 -8.396 -10.428 1.00 89.12 105 LEU A C 1
ATOM 860 O O . LEU A 1 105 ? 20.267 -8.571 -9.258 1.00 89.12 105 LEU A O 1
ATOM 864 N N . PHE A 1 106 ? 18.687 -8.559 -10.836 1.00 90.00 106 PHE A N 1
ATOM 865 C CA . PHE A 1 106 ? 17.569 -8.788 -9.920 1.00 90.00 106 PHE A CA 1
ATOM 866 C C . PHE A 1 106 ? 17.569 -10.217 -9.360 1.00 90.00 106 PHE A C 1
ATOM 868 O O . PHE A 1 106 ? 17.179 -10.420 -8.211 1.00 90.00 106 PHE A O 1
ATOM 875 N N . GLN A 1 107 ? 18.083 -11.197 -10.107 1.00 90.94 107 GLN A N 1
ATOM 876 C CA . GLN A 1 107 ? 18.342 -12.550 -9.605 1.00 90.94 107 GLN A CA 1
ATOM 877 C C . GLN A 1 107 ? 19.343 -12.535 -8.446 1.00 90.94 107 GLN A C 1
ATOM 879 O O . GLN A 1 107 ? 19.132 -13.241 -7.459 1.00 90.94 107 GLN A O 1
ATOM 884 N N . SER A 1 108 ? 20.383 -11.694 -8.523 1.00 90.06 108 SER A N 1
ATOM 885 C CA . SER A 1 108 ? 21.384 -11.561 -7.454 1.00 90.06 108 SER A CA 1
ATOM 886 C C . SER A 1 108 ? 20.854 -10.880 -6.184 1.00 90.06 108 SER A C 1
ATOM 888 O O . SER A 1 108 ? 21.439 -11.022 -5.110 1.00 90.06 108 SER A O 1
ATOM 890 N N . LEU A 1 109 ? 19.737 -10.151 -6.287 1.00 89.06 109 LEU A N 1
ATOM 891 C CA . LEU A 1 109 ? 19.116 -9.476 -5.153 1.00 89.06 109 LEU A CA 1
ATOM 892 C C . LEU A 1 109 ? 18.319 -10.463 -4.281 1.00 89.06 109 LEU A C 1
ATOM 894 O O . LEU A 1 109 ? 17.621 -11.336 -4.817 1.00 89.06 109 LEU A O 1
ATOM 898 N N . PRO A 1 110 ? 18.322 -10.285 -2.944 1.00 88.81 110 PRO A N 1
ATOM 899 C CA . PRO A 1 110 ? 17.389 -10.970 -2.055 1.00 88.81 110 PRO A CA 1
ATOM 900 C C . PRO A 1 110 ? 15.936 -10.749 -2.488 1.00 88.81 110 PRO A C 1
ATOM 902 O O . PRO A 1 110 ? 15.569 -9.634 -2.867 1.00 88.81 110 PRO A O 1
ATOM 905 N N . ASN A 1 111 ? 15.093 -11.785 -2.387 1.00 85.81 111 ASN A N 1
ATOM 906 C CA . ASN A 1 111 ? 13.707 -11.753 -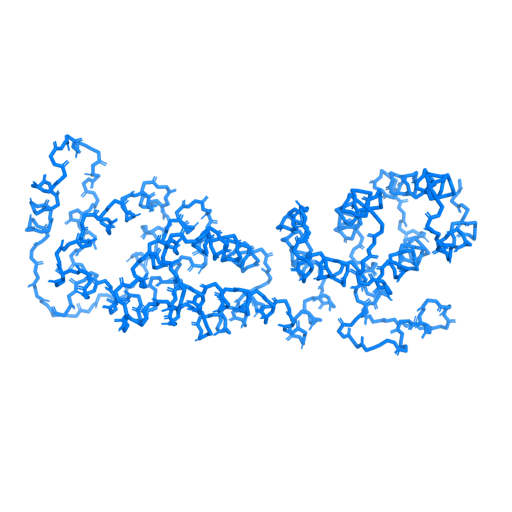2.878 1.00 85.81 111 ASN A CA 1
ATOM 907 C C . ASN A 1 111 ? 12.921 -10.528 -2.375 1.00 85.81 111 ASN A C 1
ATOM 909 O O . ASN A 1 111 ? 12.277 -9.839 -3.163 1.00 85.81 111 ASN A O 1
ATOM 913 N N . ASN A 1 112 ? 13.047 -10.192 -1.089 1.00 84.56 112 ASN A N 1
ATOM 914 C CA . ASN A 1 112 ? 12.371 -9.052 -0.460 1.00 84.56 112 ASN A CA 1
ATOM 915 C C . ASN A 1 112 ? 12.810 -7.674 -0.994 1.00 84.56 112 ASN A C 1
ATOM 917 O O . ASN A 1 112 ? 12.159 -6.678 -0.695 1.00 84.56 112 ASN A O 1
ATOM 921 N N . THR A 1 113 ? 13.873 -7.590 -1.797 1.00 87.62 113 THR A N 1
ATOM 922 C CA . THR A 1 113 ? 14.395 -6.332 -2.366 1.00 87.62 113 THR A CA 1
ATOM 923 C C . THR A 1 113 ? 14.164 -6.172 -3.867 1.00 87.62 113 THR A C 1
ATOM 925 O O . THR A 1 113 ? 14.417 -5.101 -4.414 1.00 87.62 113 THR A O 1
ATOM 928 N N . ARG A 1 114 ? 13.624 -7.200 -4.530 1.00 90.94 114 ARG A N 1
ATOM 929 C CA . ARG A 1 114 ? 13.446 -7.239 -5.991 1.00 90.94 114 ARG A CA 1
ATOM 930 C C . ARG A 1 114 ? 12.363 -6.310 -6.535 1.00 90.94 114 ARG A C 1
ATOM 932 O O . ARG A 1 114 ? 12.326 -6.067 -7.734 1.00 90.94 114 ARG A O 1
ATOM 939 N N . LEU A 1 115 ? 11.492 -5.771 -5.680 1.00 94.50 115 LEU A N 1
ATOM 940 C CA . LEU A 1 115 ? 10.464 -4.808 -6.072 1.00 94.50 115 LEU A CA 1
ATOM 941 C C . LEU A 1 115 ? 10.946 -3.371 -5.786 1.00 94.50 115 LEU A C 1
ATOM 943 O O . LEU A 1 115 ? 10.766 -2.878 -4.667 1.00 94.50 115 LEU A O 1
ATOM 947 N N . PRO A 1 116 ? 11.545 -2.663 -6.765 1.00 93.69 116 PRO A N 1
ATOM 948 C CA . PRO A 1 116 ? 12.236 -1.402 -6.501 1.00 93.69 116 PRO A CA 1
ATOM 949 C C . PRO A 1 116 ? 11.285 -0.294 -6.034 1.00 93.69 116 PRO A C 1
ATOM 951 O O . PRO A 1 116 ? 11.634 0.486 -5.151 1.00 93.69 116 PRO A O 1
ATOM 954 N N . MET A 1 117 ? 10.053 -0.257 -6.557 1.00 94.69 117 MET A N 1
ATOM 955 C CA . MET A 1 117 ? 9.052 0.720 -6.118 1.00 94.69 117 MET A CA 1
ATOM 956 C C . MET A 1 117 ? 8.659 0.547 -4.649 1.00 94.69 117 MET A C 1
ATOM 958 O O . MET A 1 117 ? 8.552 1.535 -3.927 1.00 94.69 117 MET A O 1
ATOM 962 N N . TYR A 1 118 ? 8.538 -0.696 -4.176 1.00 95.06 118 TYR A N 1
ATOM 963 C CA . TYR A 1 118 ? 8.304 -0.962 -2.759 1.00 95.06 118 TYR A CA 1
ATOM 964 C C . TYR A 1 118 ? 9.498 -0.541 -1.900 1.00 95.06 118 TYR A C 1
ATOM 966 O O . TYR A 1 118 ? 9.300 0.075 -0.860 1.00 95.06 118 TYR A O 1
ATOM 974 N N . GLN A 1 119 ? 10.731 -0.820 -2.335 1.00 93.31 119 GLN A N 1
ATOM 975 C CA . GLN A 1 119 ? 11.931 -0.424 -1.589 1.00 93.31 119 GLN A CA 1
ATOM 976 C C . GLN A 1 119 ? 12.045 1.097 -1.437 1.00 93.31 119 GLN A C 1
ATOM 978 O O . GLN A 1 119 ? 12.345 1.588 -0.353 1.00 93.31 119 GLN A O 1
ATOM 983 N N . ILE A 1 120 ? 11.727 1.854 -2.489 1.00 93.19 120 ILE A N 1
ATOM 984 C CA . ILE A 1 120 ? 11.681 3.319 -2.424 1.00 93.19 120 ILE A CA 1
ATOM 985 C C . ILE A 1 120 ? 10.624 3.783 -1.413 1.00 93.19 120 ILE A C 1
ATOM 987 O O . ILE A 1 120 ? 10.940 4.569 -0.522 1.00 93.19 120 ILE A O 1
ATOM 991 N N . ILE A 1 121 ? 9.392 3.269 -1.504 1.00 93.62 121 ILE A N 1
ATOM 992 C CA . ILE A 1 121 ? 8.308 3.596 -0.563 1.00 93.62 121 ILE A CA 1
ATOM 993 C C . ILE A 1 121 ? 8.705 3.244 0.880 1.00 93.62 121 ILE A C 1
ATOM 995 O O . ILE A 1 121 ? 8.518 4.049 1.791 1.00 93.62 121 ILE A O 1
ATOM 999 N N . LYS A 1 122 ? 9.300 2.065 1.095 1.00 92.00 122 LYS A N 1
ATOM 1000 C CA . LYS A 1 122 ? 9.811 1.619 2.397 1.00 92.00 122 LYS A CA 1
ATOM 1001 C C . LYS A 1 122 ? 10.838 2.607 2.943 1.00 92.00 122 LYS A C 1
ATOM 1003 O O . LYS A 1 122 ? 10.728 2.993 4.101 1.00 92.00 122 LYS A O 1
ATOM 1008 N N . ASN A 1 123 ? 11.779 3.070 2.120 1.00 90.00 123 ASN A N 1
ATOM 1009 C CA . ASN A 1 123 ? 12.763 4.069 2.535 1.00 90.00 123 ASN A CA 1
ATOM 1010 C C . ASN A 1 123 ? 12.084 5.375 2.970 1.00 90.00 123 ASN A C 1
ATOM 1012 O O . ASN A 1 123 ? 12.403 5.871 4.046 1.00 90.00 123 ASN A O 1
ATOM 1016 N N . PHE A 1 124 ? 11.100 5.877 2.210 1.00 89.75 124 PHE A N 1
ATOM 1017 C CA . PHE A 1 124 ? 10.312 7.061 2.588 1.00 89.75 124 PHE A CA 1
ATOM 1018 C C . PHE A 1 124 ? 9.617 6.907 3.954 1.00 89.75 124 PHE A C 1
ATOM 1020 O O . PHE A 1 124 ? 9.604 7.856 4.738 1.00 89.75 124 PHE A O 1
ATOM 1027 N N . LEU A 1 125 ? 9.068 5.722 4.244 1.00 89.62 125 LEU A N 1
ATOM 1028 C CA . LEU A 1 125 ? 8.397 5.410 5.513 1.00 89.62 125 LEU A CA 1
ATOM 1029 C C . LEU A 1 125 ? 9.374 5.229 6.686 1.00 89.62 125 LEU A C 1
ATOM 1031 O O . LEU A 1 125 ? 9.046 5.565 7.821 1.00 89.62 125 LEU A O 1
ATOM 1035 N N . VAL A 1 126 ? 10.566 4.682 6.438 1.00 87.69 126 VAL A N 1
ATOM 1036 C CA . VAL A 1 126 ? 11.585 4.478 7.480 1.00 87.69 126 VAL A CA 1
ATOM 1037 C C . VAL A 1 126 ? 12.190 5.808 7.919 1.00 87.69 126 VAL A C 1
ATOM 1039 O O . VAL A 1 126 ? 12.339 6.023 9.118 1.00 87.69 126 VAL A O 1
ATOM 1042 N N . VAL A 1 127 ? 12.497 6.704 6.976 1.00 82.81 127 VAL A N 1
ATOM 1043 C CA . VAL A 1 127 ? 13.137 8.004 7.263 1.00 82.81 127 VAL A CA 1
ATOM 1044 C C . VAL A 1 127 ? 12.150 9.112 7.654 1.00 82.81 127 VAL A C 1
ATOM 1046 O O . VAL A 1 127 ? 12.553 10.269 7.725 1.00 82.81 127 VAL A O 1
ATOM 1049 N N . ASP A 1 128 ? 10.871 8.774 7.863 1.00 70.75 128 ASP A N 1
ATOM 1050 C CA . ASP A 1 128 ? 9.781 9.714 8.171 1.00 70.75 128 ASP A CA 1
ATOM 1051 C C . ASP A 1 128 ? 9.782 10.943 7.249 1.00 70.75 128 ASP A C 1
ATOM 1053 O O . ASP A 1 128 ? 9.730 12.097 7.676 1.00 70.75 128 ASP A O 1
ATOM 1057 N N . SER A 1 129 ? 9.863 10.685 5.942 1.00 78.25 129 SER A N 1
ATOM 1058 C CA . SER A 1 129 ? 9.853 11.744 4.938 1.00 78.25 129 SER A CA 1
ATOM 1059 C C . SER A 1 129 ? 8.619 12.648 5.074 1.00 78.25 129 SER A C 1
ATOM 1061 O O . SER A 1 129 ? 7.525 12.153 5.364 1.00 78.25 129 SER A O 1
ATOM 1063 N N . PRO A 1 130 ? 8.733 13.955 4.760 1.00 80.38 130 PRO A N 1
ATOM 1064 C CA . PRO A 1 130 ? 7.577 14.852 4.725 1.00 80.38 130 PRO A CA 1
ATOM 1065 C C . PRO A 1 130 ? 6.543 14.478 3.649 1.00 80.38 130 PRO A C 1
ATOM 1067 O O . PRO A 1 130 ? 5.446 15.032 3.640 1.00 80.38 130 PRO A O 1
ATOM 1070 N N . LEU A 1 131 ? 6.877 13.578 2.718 1.00 85.31 131 LEU A N 1
ATOM 1071 C CA . LEU A 1 131 ? 5.963 13.123 1.674 1.00 85.31 131 LEU A CA 1
ATOM 1072 C C . LEU A 1 131 ? 5.129 11.937 2.163 1.00 85.31 131 LEU A C 1
ATOM 1074 O O . LEU A 1 131 ? 5.653 10.835 2.333 1.00 85.31 131 LEU A O 1
ATOM 1078 N N . ASP A 1 132 ? 3.822 12.147 2.315 1.00 87.56 132 ASP A N 1
ATOM 1079 C CA . ASP A 1 132 ? 2.876 11.076 2.631 1.00 87.56 132 ASP A CA 1
ATOM 1080 C C . ASP A 1 132 ? 2.879 9.995 1.535 1.00 87.56 132 ASP A C 1
ATOM 1082 O O . ASP A 1 132 ? 2.684 10.281 0.354 1.00 87.56 132 ASP A O 1
ATOM 1086 N N . GLN A 1 133 ? 3.124 8.747 1.941 1.00 92.75 133 GLN A N 1
ATOM 1087 C CA . GLN A 1 133 ? 3.174 7.580 1.058 1.00 92.75 133 GLN A CA 1
ATOM 1088 C C . GLN A 1 133 ? 1.890 6.746 1.079 1.00 92.75 133 GLN A C 1
ATOM 1090 O O . GLN A 1 133 ? 1.843 5.713 0.414 1.00 92.75 133 GLN A O 1
ATOM 1095 N N . THR A 1 134 ? 0.859 7.160 1.823 1.00 92.81 134 THR A N 1
ATOM 1096 C CA . THR A 1 134 ? -0.377 6.379 1.996 1.00 92.81 134 THR A CA 1
ATOM 1097 C C . THR A 1 134 ? -0.982 5.967 0.655 1.00 92.81 134 THR A C 1
ATOM 1099 O O . THR A 1 134 ? -1.227 4.784 0.437 1.00 92.81 134 THR A O 1
ATOM 1102 N N . GLU A 1 135 ? -1.149 6.909 -0.276 1.00 94.25 135 GLU A N 1
ATOM 1103 C CA . GLU A 1 135 ? -1.714 6.628 -1.602 1.00 94.25 135 GLU A CA 1
ATOM 1104 C C . GLU A 1 135 ? -0.840 5.648 -2.398 1.00 94.25 135 GLU A C 1
ATOM 1106 O O . GLU A 1 135 ? -1.337 4.622 -2.854 1.00 94.25 135 GLU A O 1
ATOM 1111 N N . ASN A 1 136 ? 0.474 5.886 -2.479 1.00 95.75 136 ASN A N 1
ATOM 1112 C CA . ASN A 1 136 ? 1.399 5.006 -3.202 1.00 95.75 136 ASN A CA 1
ATOM 1113 C C . ASN A 1 136 ? 1.392 3.570 -2.656 1.00 95.75 136 ASN A C 1
ATOM 1115 O O . ASN A 1 136 ? 1.412 2.616 -3.432 1.00 95.75 136 ASN A O 1
ATOM 1119 N N . VAL A 1 137 ? 1.366 3.398 -1.329 1.00 96.25 137 VAL A N 1
ATOM 1120 C CA . VAL A 1 137 ? 1.310 2.071 -0.692 1.00 96.25 137 VAL A CA 1
ATOM 1121 C C . VAL A 1 137 ? -0.004 1.367 -1.030 1.00 96.25 137 VAL A C 1
ATOM 1123 O O . VAL A 1 137 ? 0.004 0.187 -1.386 1.00 96.25 137 VAL A O 1
ATOM 1126 N N . VAL A 1 138 ? -1.126 2.084 -0.935 1.00 95.69 138 VAL A N 1
ATOM 1127 C CA . VAL A 1 138 ? -2.468 1.544 -1.192 1.00 95.69 138 VAL A CA 1
ATOM 1128 C C . VAL A 1 138 ? -2.650 1.187 -2.667 1.00 95.69 138 VAL A C 1
ATOM 1130 O O . VAL A 1 138 ? -3.161 0.112 -2.986 1.00 95.69 138 VAL A O 1
ATOM 1133 N N . GLU A 1 139 ? -2.188 2.033 -3.587 1.00 97.25 139 GLU A N 1
ATOM 1134 C CA . GLU A 1 139 ? -2.241 1.723 -5.013 1.00 97.25 139 GLU A CA 1
ATOM 1135 C C . GLU A 1 139 ? -1.328 0.536 -5.358 1.00 97.25 139 GLU A C 1
ATOM 1137 O O . GLU A 1 139 ? -1.761 -0.370 -6.071 1.00 97.25 139 GLU A O 1
ATOM 1142 N N . LEU A 1 140 ? -0.109 0.473 -4.804 1.00 97.38 140 LEU A N 1
ATOM 1143 C CA . LEU A 1 140 ? 0.802 -0.659 -4.998 1.00 97.38 140 LEU A CA 1
ATOM 1144 C C . LEU A 1 140 ? 0.194 -1.973 -4.490 1.00 97.38 140 LEU A C 1
ATOM 1146 O O . LEU A 1 140 ? 0.193 -2.958 -5.228 1.00 97.38 140 LEU A O 1
ATOM 1150 N N . ILE A 1 141 ? -0.340 -2.013 -3.262 1.00 96.44 141 ILE A N 1
ATOM 1151 C CA . ILE A 1 141 ? -0.930 -3.250 -2.733 1.00 96.44 141 ILE A CA 1
ATOM 1152 C C . ILE A 1 141 ? -2.187 -3.645 -3.517 1.00 96.44 141 ILE A C 1
ATOM 1154 O O . ILE A 1 141 ? -2.466 -4.832 -3.664 1.00 96.44 141 ILE A O 1
ATOM 1158 N N . SER A 1 142 ? -2.919 -2.688 -4.095 1.00 97.00 142 SER A N 1
ATOM 1159 C CA . SER A 1 142 ? -4.087 -2.995 -4.928 1.00 97.00 142 SER A CA 1
ATOM 1160 C C . SER A 1 142 ? -3.744 -3.798 -6.187 1.00 97.00 142 SER A C 1
ATOM 1162 O O . SER A 1 142 ? -4.581 -4.562 -6.673 1.00 97.00 142 SER A O 1
ATOM 1164 N N . LEU A 1 143 ? -2.498 -3.706 -6.675 1.00 97.62 143 LEU A N 1
ATOM 1165 C CA . LEU A 1 143 ? -2.025 -4.478 -7.825 1.00 97.62 143 LEU A CA 1
ATOM 1166 C C . LEU A 1 143 ? -1.965 -5.988 -7.553 1.00 97.62 143 LEU A C 1
ATOM 1168 O O . LEU A 1 143 ? -1.943 -6.770 -8.500 1.00 97.62 143 LEU A O 1
ATOM 1172 N N . THR A 1 144 ? -1.998 -6.420 -6.288 1.00 97.06 144 THR A N 1
ATOM 1173 C CA . THR A 1 144 ? -2.092 -7.848 -5.919 1.00 97.06 144 THR A CA 1
ATOM 1174 C C . THR A 1 144 ? -3.336 -8.514 -6.512 1.00 97.06 144 THR A C 1
ATOM 1176 O O . THR A 1 144 ? -3.293 -9.677 -6.891 1.00 97.06 144 THR A O 1
ATOM 1179 N N . LYS A 1 145 ? -4.421 -7.754 -6.713 1.00 95.31 145 LYS A N 1
ATOM 1180 C CA . LYS A 1 145 ? -5.667 -8.236 -7.334 1.00 95.31 145 LYS A CA 1
ATOM 1181 C C . LYS A 1 145 ? -5.534 -8.559 -8.825 1.00 95.31 145 LYS A C 1
ATOM 1183 O O . LYS A 1 145 ? -6.400 -9.232 -9.372 1.00 95.31 145 LYS A O 1
ATOM 1188 N N . VAL A 1 146 ? -4.496 -8.049 -9.489 1.00 95.50 146 VAL A N 1
ATOM 1189 C CA . VAL A 1 146 ? -4.259 -8.233 -10.934 1.00 95.50 146 VAL A CA 1
ATOM 1190 C C . VAL A 1 146 ? -2.920 -8.911 -11.236 1.00 95.50 146 VAL A C 1
ATOM 1192 O O . VAL A 1 146 ? -2.596 -9.137 -12.399 1.00 95.50 146 VAL A O 1
ATOM 1195 N N . SER A 1 147 ? -2.126 -9.230 -10.211 1.00 96.12 147 SER A N 1
ATOM 1196 C CA . SER A 1 147 ? -0.795 -9.815 -10.360 1.00 96.12 147 SER A CA 1
ATOM 1197 C C . SER A 1 147 ? -0.524 -10.864 -9.285 1.00 96.12 147 SER A C 1
ATOM 1199 O O . SER A 1 147 ? -0.159 -10.546 -8.153 1.00 96.12 147 SER A O 1
ATOM 1201 N N . ASN A 1 148 ? -0.630 -12.136 -9.676 1.00 95.38 148 ASN A N 1
ATOM 1202 C CA . ASN A 1 148 ? -0.393 -13.274 -8.783 1.00 95.38 148 ASN A CA 1
ATOM 1203 C C . ASN A 1 148 ? 1.053 -13.328 -8.263 1.00 95.38 148 ASN A C 1
ATOM 1205 O O . ASN A 1 148 ? 1.287 -13.758 -7.137 1.00 95.38 148 ASN A O 1
ATOM 1209 N N . CYS A 1 149 ? 2.044 -12.894 -9.057 1.00 95.25 149 CYS A N 1
ATOM 1210 C CA . CYS A 1 149 ? 3.433 -12.869 -8.589 1.00 95.25 149 CYS A CA 1
ATOM 1211 C C . CYS A 1 149 ? 3.625 -11.841 -7.468 1.00 95.25 149 CYS A C 1
ATOM 1213 O O . CYS A 1 149 ? 4.334 -12.124 -6.506 1.00 95.25 149 C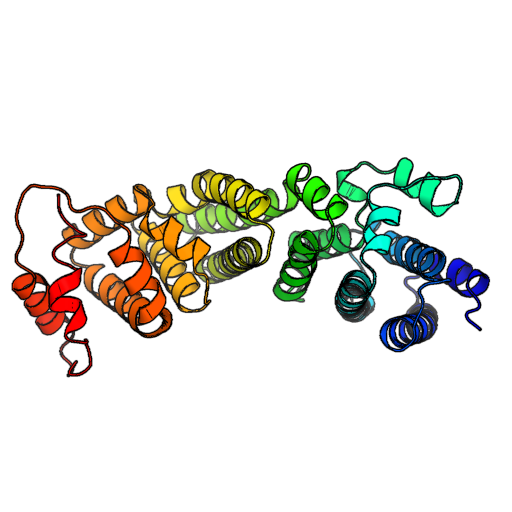YS A O 1
ATOM 1215 N N . LEU A 1 150 ? 2.959 -10.685 -7.561 1.00 96.94 150 LEU A N 1
ATOM 1216 C CA . LEU A 1 150 ? 2.999 -9.652 -6.533 1.00 96.94 150 LEU A CA 1
ATOM 1217 C C . LEU A 1 150 ? 2.248 -10.088 -5.273 1.00 96.94 150 LEU A C 1
ATOM 1219 O O . LEU A 1 150 ? 2.732 -9.849 -4.169 1.00 96.94 150 LEU A O 1
ATOM 1223 N N . ASP A 1 151 ? 1.102 -10.747 -5.438 1.00 96.38 151 ASP A N 1
ATOM 1224 C CA . ASP A 1 151 ? 0.328 -11.319 -4.334 1.00 96.38 151 ASP A CA 1
ATOM 1225 C C . ASP A 1 151 ? 1.169 -12.312 -3.515 1.00 96.38 151 ASP A C 1
ATOM 1227 O O . ASP A 1 151 ? 1.409 -12.112 -2.321 1.00 96.38 151 ASP A O 1
ATOM 1231 N N . ASN A 1 152 ? 1.753 -13.306 -4.192 1.00 95.62 152 ASN A N 1
ATOM 1232 C CA . ASN A 1 152 ? 2.667 -14.271 -3.580 1.00 95.62 152 ASN A CA 1
ATOM 1233 C C . ASN A 1 152 ? 3.874 -13.593 -2.924 1.00 95.62 152 ASN A C 1
ATOM 1235 O O . ASN A 1 152 ? 4.295 -13.976 -1.830 1.00 95.62 152 ASN A O 1
ATOM 1239 N N . TRP A 1 153 ? 4.426 -12.569 -3.573 1.00 95.88 153 TRP A N 1
ATOM 1240 C CA . TRP A 1 153 ? 5.564 -11.835 -3.045 1.00 95.88 153 TRP A CA 1
ATOM 1241 C C . TRP A 1 153 ? 5.222 -11.111 -1.736 1.00 95.88 153 TRP A C 1
ATOM 1243 O O . TRP A 1 153 ? 5.990 -11.223 -0.785 1.00 95.88 153 TRP A O 1
ATOM 1253 N N . PHE A 1 154 ? 4.074 -10.437 -1.620 1.00 95.56 154 PHE A N 1
ATOM 1254 C CA . PHE A 1 154 ? 3.664 -9.786 -0.364 1.00 95.56 154 PHE A CA 1
ATOM 1255 C C . PHE A 1 154 ? 3.293 -10.773 0.751 1.00 95.56 154 PHE A C 1
ATOM 1257 O O . PHE A 1 154 ? 3.471 -10.455 1.929 1.00 95.56 154 PHE A O 1
ATOM 1264 N N . LEU A 1 155 ? 2.801 -11.968 0.406 1.00 92.94 155 LEU A N 1
ATOM 1265 C CA . LEU A 1 155 ? 2.539 -13.036 1.377 1.00 92.94 155 LEU A CA 1
ATOM 1266 C C . LEU A 1 155 ? 3.833 -13.594 1.983 1.00 92.94 155 LEU A C 1
ATOM 1268 O O . LEU A 1 155 ? 3.894 -13.853 3.188 1.00 92.94 155 LEU A O 1
ATOM 1272 N N . GLN A 1 156 ? 4.869 -13.754 1.155 1.00 91.62 156 GLN A N 1
ATOM 1273 C CA . GLN A 1 156 ? 6.197 -14.191 1.592 1.00 91.62 156 GLN A CA 1
ATOM 1274 C C . GLN A 1 156 ? 6.944 -13.081 2.343 1.00 91.62 156 GLN A C 1
ATOM 1276 O O . GLN A 1 156 ? 7.622 -13.348 3.333 1.00 91.62 156 GLN A O 1
ATOM 1281 N N . ASN A 1 157 ? 6.797 -11.831 1.899 1.00 89.31 157 ASN A N 1
ATOM 1282 C CA . ASN A 1 157 ? 7.508 -10.675 2.434 1.00 89.31 157 ASN A CA 1
ATOM 1283 C C . ASN A 1 157 ? 6.584 -9.831 3.322 1.00 89.31 157 ASN A C 1
ATOM 1285 O O . ASN A 1 157 ? 5.992 -8.842 2.892 1.00 89.31 157 ASN A O 1
ATOM 1289 N N . LYS A 1 158 ? 6.502 -10.201 4.604 1.00 88.00 158 LYS A N 1
ATOM 1290 C CA . LYS A 1 158 ? 5.676 -9.516 5.621 1.00 88.00 158 LYS A CA 1
ATOM 1291 C C . LYS A 1 158 ? 6.285 -8.200 6.139 1.00 88.00 158 LYS A C 1
ATOM 1293 O O . LYS A 1 158 ? 5.791 -7.620 7.101 1.00 88.00 158 LYS A O 1
ATOM 1298 N N . ASP A 1 159 ? 7.334 -7.698 5.492 1.00 90.38 159 ASP A N 1
ATOM 1299 C CA . ASP A 1 159 ? 8.054 -6.480 5.876 1.00 90.38 159 ASP A CA 1
ATOM 1300 C C . ASP A 1 159 ? 7.144 -5.250 6.002 1.00 90.38 159 ASP A C 1
ATOM 1302 O O . ASP A 1 159 ? 7.355 -4.429 6.892 1.00 90.38 159 ASP A O 1
ATOM 1306 N N . LEU A 1 160 ? 6.133 -5.110 5.135 1.00 92.88 160 LEU A N 1
ATOM 1307 C CA . LEU A 1 160 ? 5.227 -3.958 5.162 1.00 92.88 160 LEU A CA 1
ATOM 1308 C C . LEU A 1 160 ? 4.377 -3.943 6.434 1.00 92.88 160 LEU A C 1
ATOM 1310 O O . LEU A 1 160 ? 4.344 -2.933 7.133 1.00 92.88 160 LEU A O 1
ATOM 1314 N N . VAL A 1 161 ? 3.722 -5.062 6.758 1.00 93.81 161 VAL A N 1
ATOM 1315 C CA . VAL A 1 161 ? 2.904 -5.146 7.974 1.00 93.81 161 VAL A CA 1
ATOM 1316 C C . VAL A 1 161 ? 3.770 -5.056 9.231 1.00 93.81 161 VAL A C 1
ATOM 1318 O O . VAL A 1 161 ? 3.373 -4.388 10.183 1.00 93.81 161 VAL A O 1
ATOM 1321 N N . ASN A 1 162 ? 4.982 -5.621 9.212 1.00 94.00 162 ASN A N 1
ATOM 1322 C CA . ASN A 1 162 ? 5.946 -5.484 10.306 1.00 94.00 162 ASN A CA 1
ATOM 1323 C C . ASN A 1 162 ? 6.339 -4.019 10.529 1.00 94.00 162 ASN A C 1
ATOM 1325 O O . ASN A 1 162 ? 6.338 -3.547 11.661 1.00 94.00 162 ASN A O 1
ATOM 1329 N N . LEU A 1 163 ? 6.646 -3.282 9.456 1.00 93.56 163 LEU A N 1
ATOM 1330 C CA . LEU A 1 163 ? 7.013 -1.868 9.534 1.00 93.56 163 LEU A CA 1
ATOM 1331 C C . LEU A 1 163 ? 5.883 -1.026 10.134 1.00 93.56 163 LEU A C 1
ATOM 1333 O O . LEU A 1 163 ? 6.132 -0.242 11.048 1.00 93.56 163 LEU A O 1
ATOM 1337 N N . LEU A 1 164 ? 4.652 -1.200 9.643 1.00 94.19 164 LEU A N 1
ATOM 1338 C CA . LEU A 1 164 ? 3.489 -0.465 10.147 1.00 94.19 164 LEU A CA 1
ATOM 1339 C C . LEU A 1 164 ? 3.186 -0.818 11.603 1.00 94.19 164 LEU A C 1
ATOM 1341 O O . LEU A 1 164 ? 2.957 0.079 12.409 1.00 94.19 164 LEU A O 1
ATOM 1345 N N . SER A 1 165 ? 3.260 -2.106 11.951 1.00 93.69 165 SER A N 1
ATOM 1346 C CA . SER A 1 165 ? 3.065 -2.561 13.329 1.00 93.69 165 SER A CA 1
ATOM 1347 C C . SER A 1 165 ? 4.108 -1.938 14.252 1.00 93.69 165 SER A C 1
ATOM 1349 O O . SER A 1 165 ? 3.741 -1.344 15.254 1.00 93.69 165 SER A O 1
ATOM 1351 N N . ASN A 1 166 ? 5.388 -1.955 13.869 1.00 93.44 166 ASN A N 1
ATOM 1352 C CA . ASN A 1 166 ? 6.465 -1.347 14.652 1.00 93.44 166 ASN A CA 1
ATOM 1353 C C . ASN A 1 166 ? 6.278 0.165 14.836 1.00 93.44 166 ASN A C 1
ATOM 1355 O O . ASN A 1 166 ? 6.518 0.676 15.927 1.00 93.44 166 ASN A O 1
ATOM 1359 N N . LYS A 1 167 ? 5.835 0.890 13.799 1.00 91.94 167 LYS A N 1
ATOM 1360 C CA . LYS A 1 167 ? 5.524 2.324 13.912 1.00 91.94 167 LYS A CA 1
ATOM 1361 C C . LYS A 1 167 ? 4.393 2.562 14.919 1.00 91.94 167 LYS A C 1
ATOM 1363 O O . LYS A 1 167 ? 4.564 3.370 15.826 1.00 91.94 167 LYS A O 1
ATOM 1368 N N . CYS A 1 168 ? 3.299 1.799 14.839 1.00 91.56 168 CYS A N 1
ATOM 1369 C CA . CYS A 1 168 ? 2.215 1.869 15.822 1.00 91.56 168 CYS A CA 1
ATOM 1370 C C . CYS A 1 168 ? 2.682 1.494 17.239 1.00 91.56 168 CYS A C 1
ATOM 1372 O O . CYS A 1 168 ? 2.401 2.230 18.182 1.00 91.56 168 CYS A O 1
ATOM 1374 N N . SER A 1 169 ? 3.418 0.393 17.407 1.00 90.31 169 SER A N 1
ATOM 1375 C CA . SER A 1 169 ? 3.943 -0.057 18.703 1.00 90.31 169 SER A CA 1
ATOM 1376 C C . SER A 1 169 ? 4.885 0.971 19.330 1.00 90.31 169 SER A C 1
ATOM 1378 O O . SER A 1 169 ? 4.820 1.189 20.539 1.00 90.31 169 SER A O 1
ATOM 1380 N N . ASN A 1 170 ? 5.702 1.659 18.528 1.00 88.56 170 ASN A N 1
ATOM 1381 C CA . ASN A 1 170 ? 6.534 2.763 19.002 1.00 88.56 170 ASN A CA 1
ATOM 1382 C C . ASN A 1 170 ? 5.679 3.927 19.519 1.00 88.56 170 ASN A C 1
ATOM 1384 O O . ASN A 1 170 ? 5.938 4.413 20.619 1.00 88.56 170 ASN A O 1
ATOM 1388 N N . SER A 1 171 ? 4.631 4.333 18.792 1.00 86.94 171 SER A N 1
ATOM 1389 C CA . SER A 1 171 ? 3.699 5.366 19.269 1.00 86.94 171 SER A CA 1
ATOM 1390 C C . SER A 1 171 ? 3.003 4.947 20.572 1.00 86.94 171 SER A C 1
ATOM 1392 O O . SER A 1 171 ? 2.907 5.751 21.499 1.00 86.94 171 SER A O 1
ATOM 1394 N N . ILE A 1 172 ? 2.588 3.677 20.692 1.00 86.12 172 ILE A N 1
ATOM 1395 C CA . ILE A 1 172 ? 2.005 3.123 21.928 1.00 86.12 172 ILE A CA 1
ATOM 1396 C C . ILE A 1 172 ? 3.012 3.207 23.081 1.00 86.12 172 ILE A C 1
ATOM 1398 O O . ILE A 1 172 ? 2.677 3.698 24.158 1.00 86.12 172 ILE A O 1
ATOM 1402 N N . PHE A 1 173 ? 4.248 2.746 22.870 1.00 84.00 173 PHE A N 1
ATOM 1403 C CA . PHE A 1 173 ? 5.300 2.770 23.887 1.00 84.00 173 PHE A CA 1
ATOM 1404 C C . PHE A 1 173 ? 5.606 4.195 24.359 1.00 84.00 173 PHE A C 1
ATOM 1406 O O . PHE A 1 173 ? 5.765 4.428 25.557 1.00 84.00 173 PHE A O 1
ATOM 1413 N N . GLN A 1 174 ? 5.658 5.156 23.437 1.00 79.88 174 GLN A N 1
ATOM 1414 C CA . GLN A 1 174 ? 5.893 6.554 23.779 1.00 79.88 174 GLN A CA 1
ATOM 1415 C C . GLN A 1 174 ? 4.731 7.148 24.581 1.00 79.88 174 GLN A C 1
ATOM 1417 O O . GLN A 1 174 ? 4.988 7.853 25.543 1.00 79.88 174 GLN A O 1
ATOM 1422 N N . ILE A 1 175 ? 3.470 6.833 24.264 1.00 78.12 175 ILE A N 1
ATOM 1423 C CA . ILE A 1 175 ? 2.313 7.283 25.067 1.00 78.12 175 ILE A CA 1
ATOM 1424 C C . ILE A 1 175 ? 2.339 6.687 26.480 1.00 78.12 175 ILE A C 1
ATOM 1426 O O . ILE A 1 175 ? 1.946 7.350 27.435 1.00 78.12 175 ILE A O 1
ATOM 1430 N N . LYS A 1 176 ? 2.800 5.438 26.625 1.00 74.88 176 LYS A N 1
ATOM 1431 C CA . LYS A 1 176 ? 2.895 4.773 27.933 1.00 74.88 176 LYS A CA 1
ATOM 1432 C C . LYS A 1 176 ? 3.985 5.372 28.828 1.00 74.88 176 LYS A C 1
ATOM 1434 O O . LYS A 1 176 ? 3.800 5.413 30.039 1.00 74.88 176 LYS A O 1
ATOM 1439 N N . ASN A 1 177 ? 5.107 5.806 28.249 1.00 71.94 177 ASN A N 1
ATOM 1440 C CA . ASN A 1 177 ? 6.321 6.144 29.006 1.00 71.94 177 ASN A CA 1
ATOM 1441 C C . ASN A 1 177 ? 6.737 7.623 28.944 1.00 71.94 177 ASN A C 1
ATOM 1443 O O . ASN A 1 177 ? 7.585 8.046 29.727 1.00 71.94 177 ASN A O 1
ATOM 1447 N N . LEU A 1 178 ? 6.186 8.407 28.018 1.00 61.94 178 LEU A N 1
ATOM 1448 C CA . LEU A 1 178 ? 6.475 9.829 27.833 1.00 61.94 178 LEU A CA 1
ATOM 1449 C C . LEU A 1 178 ? 5.183 10.639 27.994 1.00 61.94 178 LEU A C 1
ATOM 1451 O O . LEU A 1 178 ? 4.082 10.118 27.848 1.00 61.94 178 LEU A O 1
ATOM 1455 N N . ASP A 1 179 ? 5.328 11.921 28.328 1.00 56.47 179 ASP A N 1
ATOM 1456 C CA . ASP A 1 179 ? 4.220 12.840 28.607 1.00 56.47 179 ASP A CA 1
ATOM 1457 C C . ASP A 1 179 ? 3.095 12.747 27.550 1.00 56.47 179 ASP A C 1
ATOM 1459 O O . ASP A 1 179 ? 3.316 12.915 26.350 1.00 56.47 179 ASP A O 1
ATOM 1463 N N . SER A 1 180 ? 1.864 12.510 28.009 1.00 52.69 180 SER A N 1
ATOM 1464 C CA . SER A 1 180 ? 0.642 12.391 27.193 1.00 52.69 180 SER A CA 1
ATOM 1465 C C . SER A 1 180 ? 0.347 13.586 26.268 1.00 52.69 180 SER A C 1
ATOM 1467 O O . SER A 1 180 ? -0.515 13.497 25.397 1.00 52.69 180 SER A O 1
ATOM 1469 N N . ARG A 1 181 ? 1.053 14.713 26.438 1.00 52.00 181 ARG A N 1
ATOM 1470 C CA . ARG A 1 181 ? 0.929 15.918 25.602 1.00 52.00 181 ARG A CA 1
ATOM 1471 C C . ARG A 1 181 ? 1.596 15.809 24.221 1.00 52.00 181 ARG A C 1
ATOM 1473 O O . ARG A 1 181 ? 1.422 16.713 23.405 1.00 52.00 181 ARG A O 1
ATOM 1480 N N . PHE A 1 182 ? 2.353 14.747 23.940 1.00 50.81 182 PHE A N 1
ATOM 1481 C CA . PHE A 1 182 ? 3.050 14.574 22.659 1.00 50.81 182 PHE A CA 1
ATOM 1482 C C . PHE A 1 182 ? 2.159 13.973 21.553 1.00 50.81 182 PHE A C 1
ATOM 1484 O O . PHE A 1 182 ? 1.247 13.194 21.812 1.00 50.81 182 PHE A O 1
ATOM 1491 N N . HIS A 1 183 ? 2.443 14.355 20.300 1.00 57.91 183 HIS A N 1
ATOM 1492 C CA . HIS A 1 183 ? 1.710 14.112 19.039 1.00 57.91 183 HIS A CA 1
ATOM 1493 C C . HIS A 1 183 ? 1.511 12.634 18.608 1.00 57.91 183 HIS A C 1
ATOM 1495 O O . HIS A 1 183 ? 1.268 12.342 17.436 1.00 57.91 183 HIS A O 1
ATOM 1501 N N . ASN A 1 184 ? 1.570 11.691 19.541 1.00 70.81 184 ASN A N 1
ATOM 1502 C CA . ASN A 1 184 ? 1.727 10.265 19.266 1.00 70.81 184 ASN A CA 1
ATOM 1503 C C . ASN A 1 184 ? 0.410 9.582 18.865 1.00 70.81 184 ASN A C 1
ATOM 1505 O O . ASN A 1 184 ? 0.435 8.594 18.136 1.00 70.81 184 ASN A O 1
ATOM 1509 N N . VAL A 1 185 ? -0.748 10.117 19.279 1.00 81.31 185 VAL A N 1
ATOM 1510 C CA . VAL A 1 185 ? -2.064 9.611 18.836 1.00 81.31 185 VAL A CA 1
ATOM 1511 C C . VAL A 1 185 ? -2.290 9.917 17.353 1.00 81.31 185 VAL A C 1
ATOM 1513 O O . VAL A 1 185 ? -2.788 9.069 16.621 1.00 81.31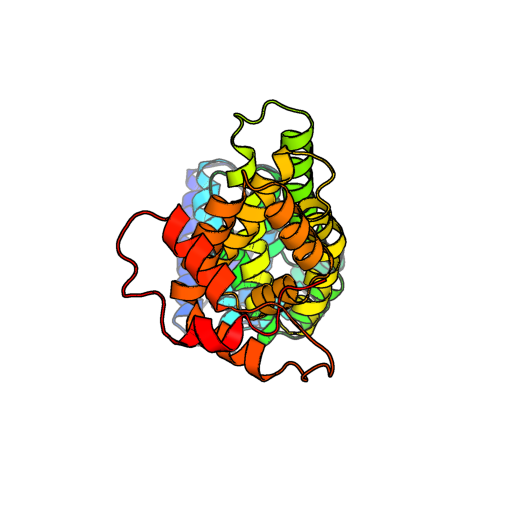 185 VAL A O 1
ATOM 1516 N N . THR A 1 186 ? -1.867 11.093 16.882 1.00 84.81 186 THR A N 1
ATOM 1517 C CA . THR A 1 186 ? -1.947 11.466 15.461 1.00 84.81 186 THR A CA 1
ATOM 1518 C C . THR A 1 186 ? -1.045 10.581 14.605 1.00 84.81 186 THR A C 1
ATOM 1520 O O . THR A 1 186 ? -1.445 10.143 13.527 1.00 84.81 186 THR A O 1
ATOM 1523 N N . GLU A 1 187 ? 0.165 10.286 15.086 1.00 86.62 187 GLU A N 1
ATOM 1524 C CA . GLU A 1 187 ? 1.086 9.381 14.398 1.00 86.62 187 GLU A CA 1
ATOM 1525 C C . GLU A 1 187 ? 0.558 7.940 14.373 1.00 86.62 187 GLU A C 1
ATOM 1527 O O . GLU A 1 187 ? 0.543 7.309 13.314 1.00 86.62 187 GLU A O 1
ATOM 1532 N N . PHE A 1 188 ? 0.033 7.449 15.500 1.00 90.25 188 PHE A N 1
ATOM 1533 C CA . PHE A 1 188 ? -0.653 6.161 15.557 1.00 90.25 188 PHE A CA 1
ATOM 1534 C C . PHE A 1 188 ? -1.807 6.100 14.545 1.00 90.25 188 PHE A C 1
ATOM 1536 O O . PHE A 1 188 ? -1.851 5.180 13.729 1.00 90.25 188 PHE A O 1
ATOM 1543 N N . ALA A 1 189 ? -2.695 7.102 14.546 1.00 90.38 189 ALA A N 1
ATOM 1544 C CA . ALA A 1 189 ? -3.840 7.178 13.642 1.00 90.38 189 ALA A CA 1
ATOM 1545 C C . ALA A 1 189 ? -3.412 7.173 12.169 1.00 90.38 189 ALA A C 1
ATOM 1547 O O . ALA A 1 189 ? -4.035 6.502 11.350 1.00 90.38 189 ALA A O 1
ATOM 1548 N N . LYS A 1 190 ? -2.316 7.865 11.824 1.00 91.12 190 LYS A N 1
ATOM 1549 C CA . LYS A 1 190 ? -1.746 7.875 10.467 1.00 91.12 190 LYS A CA 1
ATOM 1550 C C . LYS A 1 190 ? -1.377 6.463 10.003 1.00 91.12 190 LYS A C 1
ATOM 1552 O O . LYS A 1 190 ? -1.800 6.044 8.924 1.00 91.12 190 LYS A O 1
ATOM 1557 N N . TYR A 1 191 ? -0.598 5.726 10.795 1.00 92.75 191 TYR A N 1
ATOM 1558 C CA . TYR A 1 191 ? -0.150 4.383 10.412 1.00 92.75 191 TYR A CA 1
ATOM 1559 C C . TYR A 1 191 ? -1.269 3.344 10.498 1.00 92.75 191 TYR A C 1
ATOM 1561 O O . TYR A 1 191 ? -1.357 2.476 9.628 1.00 92.75 191 TYR A O 1
ATOM 1569 N N . PHE A 1 192 ? -2.174 3.476 11.470 1.00 93.62 192 PHE A N 1
ATOM 1570 C CA . PHE A 1 192 ? -3.367 2.641 11.561 1.00 93.62 192 PHE A CA 1
ATOM 1571 C C . PHE A 1 192 ? -4.283 2.846 10.347 1.00 93.62 192 PHE A C 1
ATOM 1573 O O . PHE A 1 192 ? -4.661 1.877 9.697 1.00 93.62 192 PHE A O 1
ATOM 1580 N N . LYS A 1 193 ? -4.538 4.097 9.942 1.00 94.06 193 LYS A N 1
ATOM 1581 C CA . LYS A 1 193 ? -5.282 4.426 8.716 1.00 94.06 193 LYS A CA 1
ATOM 1582 C C . LYS A 1 193 ? -4.661 3.792 7.476 1.00 94.06 193 LYS A C 1
ATOM 1584 O O . LYS A 1 193 ? -5.378 3.210 6.661 1.00 94.06 193 LYS A O 1
ATOM 1589 N N . MET A 1 194 ? -3.339 3.892 7.332 1.00 94.81 194 MET A N 1
ATOM 1590 C CA . MET A 1 194 ? -2.618 3.269 6.221 1.00 94.81 194 MET A CA 1
ATOM 1591 C C . MET A 1 194 ? -2.800 1.746 6.228 1.00 94.81 194 MET A C 1
ATOM 1593 O O . MET A 1 194 ? -3.094 1.165 5.185 1.00 94.81 194 MET A O 1
ATOM 1597 N N . PHE A 1 195 ? -2.697 1.107 7.396 1.00 95.19 195 PHE A N 1
ATOM 1598 C CA . PHE A 1 195 ? -2.956 -0.322 7.557 1.00 95.19 195 PHE A CA 1
ATOM 1599 C C . PHE A 1 195 ? -4.391 -0.707 7.154 1.00 95.19 195 PHE A C 1
ATOM 1601 O O . PHE A 1 195 ? -4.558 -1.624 6.347 1.00 95.19 195 PHE A O 1
ATOM 1608 N N . CYS A 1 196 ? -5.415 0.009 7.632 1.00 94.12 196 CYS A N 1
ATOM 1609 C CA . CYS A 1 196 ? -6.809 -0.271 7.275 1.00 94.12 196 CYS A CA 1
ATOM 1610 C C . CYS A 1 196 ? -7.003 -0.206 5.754 1.00 94.12 196 CYS A C 1
ATOM 1612 O O . CYS A 1 196 ? -7.525 -1.135 5.141 1.00 94.12 196 CYS A O 1
ATOM 1614 N N . LEU A 1 197 ? -6.499 0.854 5.112 1.00 95.06 197 LEU A N 1
ATOM 1615 C CA . LEU A 1 197 ? -6.586 1.010 3.659 1.00 95.06 197 LEU A CA 1
ATOM 1616 C C . LEU A 1 197 ? -5.876 -0.119 2.898 1.00 95.06 197 LEU A C 1
ATOM 1618 O O . LEU A 1 197 ? -6.375 -0.549 1.858 1.00 95.06 197 LEU A O 1
ATOM 1622 N N . ILE A 1 198 ? -4.749 -0.628 3.401 1.00 94.75 198 ILE A N 1
ATOM 1623 C CA . ILE A 1 198 ? -4.050 -1.779 2.811 1.00 94.75 198 ILE A CA 1
ATOM 1624 C C . ILE A 1 198 ? -4.932 -3.031 2.850 1.00 94.75 198 ILE A C 1
ATOM 1626 O O . ILE A 1 198 ? -5.094 -3.684 1.819 1.00 94.75 198 ILE A O 1
ATOM 1630 N N . VAL A 1 199 ? -5.522 -3.344 4.009 1.00 94.19 199 VAL A N 1
ATOM 1631 C CA . VAL A 1 199 ? -6.385 -4.525 4.214 1.00 94.19 199 VAL A CA 1
ATOM 1632 C C . VAL A 1 199 ? -7.630 -4.479 3.325 1.00 94.19 199 VAL A C 1
ATOM 1634 O O . VAL A 1 199 ? -8.044 -5.497 2.763 1.00 94.19 199 VAL A O 1
ATOM 1637 N N . GLU A 1 200 ? -8.215 -3.297 3.131 1.00 92.00 200 GLU A N 1
ATOM 1638 C CA . GLU A 1 200 ? -9.361 -3.149 2.231 1.00 92.00 200 GLU A CA 1
ATOM 1639 C C . GLU A 1 200 ? -8.981 -3.372 0.760 1.00 92.00 200 GLU A C 1
ATOM 1641 O O . GLU A 1 200 ? -9.742 -3.978 -0.009 1.00 92.00 200 GLU A O 1
ATOM 1646 N N . ASN A 1 201 ? -7.787 -2.918 0.364 1.00 94.06 201 ASN A N 1
ATOM 1647 C CA . ASN A 1 201 ? -7.400 -2.821 -1.039 1.00 94.06 201 ASN A CA 1
ATOM 1648 C C . ASN A 1 201 ? -6.601 -4.007 -1.587 1.00 94.06 201 ASN A C 1
ATOM 1650 O O . ASN A 1 201 ? -6.475 -4.095 -2.808 1.00 94.06 201 ASN A O 1
ATOM 1654 N N . CYS A 1 202 ? -6.143 -4.941 -0.759 1.00 94.31 202 CYS A N 1
ATOM 1655 C CA . CYS A 1 202 ? -5.429 -6.142 -1.200 1.00 94.31 202 CYS A CA 1
ATOM 1656 C C . CYS A 1 202 ? -6.355 -7.348 -1.472 1.00 94.31 202 CYS A C 1
ATOM 1658 O O . CYS A 1 202 ? -7.589 -7.251 -1.407 1.00 94.31 202 CYS A O 1
ATOM 1660 N N . THR A 1 203 ? -5.762 -8.489 -1.834 1.00 95.62 203 THR A N 1
ATOM 1661 C CA . THR A 1 203 ? -6.461 -9.780 -1.932 1.00 95.62 203 THR A CA 1
ATOM 1662 C C . THR A 1 203 ? -6.929 -10.270 -0.551 1.00 95.62 203 THR A C 1
ATOM 1664 O O . THR A 1 203 ? -6.332 -9.919 0.471 1.00 95.62 203 THR A O 1
ATOM 1667 N N . PRO A 1 204 ? -7.977 -11.115 -0.471 1.00 93.75 204 PRO A N 1
ATOM 1668 C CA . PRO A 1 204 ? -8.462 -11.647 0.807 1.00 93.75 204 PRO A CA 1
ATOM 1669 C C . PRO A 1 204 ? -7.394 -12.389 1.626 1.00 93.75 204 PRO A C 1
ATOM 1671 O O . PRO A 1 204 ? -7.391 -12.305 2.853 1.00 93.75 204 PRO A O 1
ATOM 1674 N N . GLN A 1 205 ? -6.464 -13.083 0.963 1.00 94.31 205 GLN A N 1
ATOM 1675 C CA . GLN A 1 205 ? -5.412 -13.846 1.635 1.00 94.31 205 GLN A CA 1
ATOM 1676 C C . GLN A 1 205 ? -4.384 -12.934 2.321 1.00 94.31 205 GLN A C 1
ATOM 1678 O O . GLN A 1 205 ? -4.021 -13.173 3.479 1.00 94.31 205 GLN A O 1
ATOM 1683 N N . ILE A 1 206 ? -3.948 -11.863 1.643 1.00 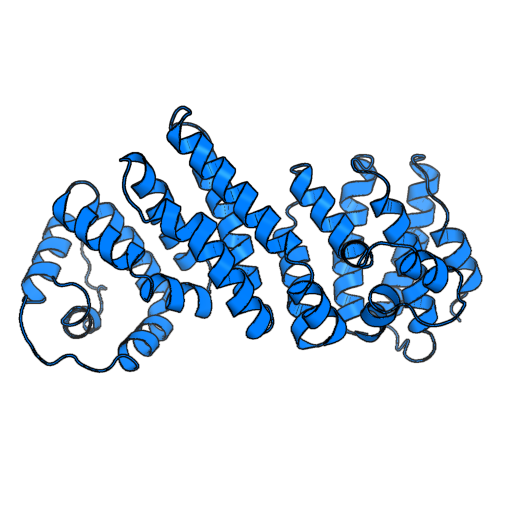94.88 206 ILE A N 1
ATOM 1684 C CA . ILE A 1 206 ? -3.083 -10.843 2.251 1.00 94.88 206 ILE A CA 1
ATOM 1685 C C . ILE A 1 206 ? -3.834 -10.142 3.378 1.00 94.88 206 ILE A C 1
ATOM 1687 O O . ILE A 1 206 ? -3.283 -10.023 4.470 1.00 94.88 206 ILE A O 1
ATOM 1691 N N . ALA A 1 207 ? -5.088 -9.741 3.149 1.00 93.75 207 ALA A N 1
ATOM 1692 C CA . ALA A 1 207 ? -5.920 -9.070 4.146 1.00 93.75 207 ALA A CA 1
ATOM 1693 C C . ALA A 1 207 ? -6.000 -9.883 5.446 1.00 93.75 207 ALA A C 1
ATOM 1695 O O . ALA A 1 207 ? -5.709 -9.358 6.518 1.00 93.75 207 ALA A O 1
ATOM 1696 N N . GLN A 1 208 ? -6.301 -11.183 5.347 1.00 93.31 208 GLN A N 1
ATOM 1697 C CA . GLN A 1 208 ? -6.336 -12.083 6.500 1.00 93.31 208 GLN A CA 1
ATOM 1698 C C . GLN A 1 208 ? -4.984 -12.163 7.210 1.00 93.31 208 GLN A C 1
ATOM 1700 O O . GLN A 1 208 ? -4.920 -12.040 8.431 1.00 93.31 208 GLN A O 1
ATOM 1705 N N . THR A 1 209 ? -3.910 -12.377 6.450 1.00 93.44 209 THR A N 1
ATOM 1706 C CA . THR A 1 209 ? -2.565 -12.566 7.006 1.00 93.44 209 THR A CA 1
ATOM 1707 C C . THR A 1 209 ? -2.073 -11.310 7.719 1.00 93.44 209 THR A C 1
ATOM 1709 O O . THR A 1 209 ? -1.543 -11.393 8.826 1.00 93.44 209 THR A O 1
ATOM 1712 N N . TYR A 1 210 ? -2.244 -10.150 7.086 1.00 94.88 210 TYR A N 1
ATOM 1713 C CA . TYR A 1 210 ? -1.790 -8.868 7.615 1.00 94.88 210 TYR A CA 1
ATOM 1714 C C . TYR A 1 210 ? -2.622 -8.467 8.823 1.00 94.88 210 TYR A C 1
ATOM 1716 O O . TYR A 1 210 ? -2.061 -8.013 9.817 1.00 94.88 210 TYR A O 1
ATOM 1724 N N . TYR A 1 211 ? -3.935 -8.694 8.775 1.00 93.19 211 TYR A N 1
ATOM 1725 C CA . TYR A 1 211 ? -4.792 -8.389 9.905 1.00 93.19 211 TYR A CA 1
ATOM 1726 C C . TYR A 1 211 ? -4.486 -9.257 11.119 1.00 93.19 211 TYR A C 1
ATOM 1728 O O . TYR A 1 211 ? -4.285 -8.696 12.183 1.00 93.19 211 TYR A O 1
ATOM 1736 N N . ASN A 1 212 ? -4.353 -10.580 10.983 1.00 92.12 212 ASN A N 1
ATOM 1737 C CA . ASN A 1 212 ? -4.032 -11.444 12.131 1.00 92.12 212 ASN A CA 1
ATOM 1738 C C . ASN A 1 212 ? -2.723 -11.022 12.819 1.00 92.12 212 ASN A C 1
ATOM 1740 O O . ASN A 1 212 ? -2.602 -11.049 14.046 1.00 92.12 212 ASN A O 1
ATOM 1744 N N . PHE A 1 213 ? -1.735 -10.620 12.016 1.00 90.94 213 PHE A N 1
ATOM 1745 C CA . PHE A 1 213 ? -0.472 -10.114 12.532 1.00 90.94 213 PHE A CA 1
ATOM 1746 C C . PHE A 1 213 ? -0.661 -8.791 13.288 1.00 90.94 213 PHE A C 1
ATOM 1748 O O . PHE A 1 213 ? -0.243 -8.670 14.438 1.00 90.94 213 PHE A O 1
ATOM 1755 N N . PHE A 1 214 ? -1.316 -7.815 12.657 1.00 92.12 214 PHE A N 1
ATOM 1756 C CA . PHE A 1 214 ? -1.523 -6.484 13.228 1.00 92.12 214 PHE A CA 1
ATOM 1757 C C . PHE A 1 214 ? -2.441 -6.508 14.456 1.00 92.12 214 PHE A C 1
ATOM 1759 O O . PHE A 1 214 ? -2.209 -5.793 15.428 1.00 92.12 214 PHE A O 1
ATOM 1766 N N . GLU A 1 215 ? -3.457 -7.365 14.443 1.00 91.94 215 GLU A N 1
ATOM 1767 C CA . GLU A 1 215 ? -4.378 -7.578 15.553 1.00 91.94 215 GLU A CA 1
ATOM 1768 C C . GLU A 1 215 ? -3.625 -7.987 16.817 1.00 91.94 215 GLU A C 1
ATOM 1770 O O . GLU A 1 215 ? -3.767 -7.355 17.862 1.00 91.94 215 GLU A O 1
ATOM 1775 N N . THR A 1 216 ? -2.751 -8.987 16.691 1.00 89.75 216 THR A N 1
ATOM 1776 C CA . THR A 1 216 ? -1.967 -9.506 17.816 1.00 89.75 216 THR A CA 1
ATOM 1777 C C . THR A 1 216 ? -0.958 -8.475 18.328 1.00 89.75 216 THR A C 1
ATOM 1779 O O . THR A 1 216 ? -0.806 -8.305 19.534 1.00 89.75 216 THR A O 1
ATOM 1782 N N . GLN A 1 217 ? -0.258 -7.787 17.421 1.00 89.06 217 GLN A N 1
ATOM 1783 C CA . GLN A 1 217 ? 0.869 -6.911 17.775 1.00 89.06 217 GLN A CA 1
ATOM 1784 C C . GLN A 1 217 ? 0.451 -5.502 18.211 1.00 89.06 217 GLN A C 1
ATOM 1786 O O . GLN A 1 217 ? 1.189 -4.836 18.939 1.00 89.06 217 GLN A O 1
ATOM 1791 N N . VAL A 1 218 ? -0.703 -5.023 17.743 1.00 91.25 218 VAL A N 1
ATOM 1792 C CA . VAL A 1 218 ? -1.123 -3.627 17.911 1.00 91.25 218 VAL A CA 1
ATOM 1793 C C . VAL A 1 218 ? -2.522 -3.538 18.499 1.00 91.25 218 VAL A C 1
ATOM 1795 O O . VAL A 1 218 ? -2.680 -2.969 19.576 1.00 91.25 218 VAL A O 1
ATOM 1798 N N . LEU A 1 219 ? -3.535 -4.085 17.819 1.00 90.38 219 LEU A N 1
ATOM 1799 C CA . LEU A 1 219 ? -4.935 -3.848 18.191 1.00 90.38 219 LEU A CA 1
ATOM 1800 C C . LEU A 1 219 ? -5.241 -4.376 19.596 1.00 90.38 219 LEU A C 1
ATOM 1802 O O . LEU A 1 219 ? -5.720 -3.624 20.441 1.00 90.38 219 LEU A O 1
ATOM 1806 N N . ASN A 1 220 ? -4.886 -5.630 19.878 1.00 91.31 220 ASN A N 1
ATOM 1807 C CA . ASN A 1 220 ? -5.107 -6.228 21.191 1.00 91.31 220 ASN A CA 1
ATOM 1808 C C . ASN A 1 220 ? -4.312 -5.494 22.275 1.00 91.31 220 ASN A C 1
ATOM 1810 O O . ASN A 1 220 ? -4.829 -5.296 23.361 1.00 91.31 220 ASN A O 1
ATOM 1814 N N . VAL A 1 221 ? -3.107 -4.996 21.984 1.00 88.75 221 VAL A N 1
ATOM 1815 C CA . VAL A 1 221 ? -2.303 -4.212 22.944 1.00 88.75 221 VAL A CA 1
ATOM 1816 C C . VAL A 1 221 ? -2.940 -2.854 23.261 1.00 88.75 221 VAL A C 1
ATOM 1818 O O . VAL A 1 221 ? -2.821 -2.356 24.382 1.00 88.75 221 VAL A O 1
ATOM 1821 N N . VAL A 1 222 ? -3.599 -2.228 22.284 1.00 87.69 222 VAL A N 1
ATOM 1822 C CA . VAL A 1 222 ? -4.351 -0.980 22.485 1.00 87.69 222 VAL A CA 1
ATOM 1823 C C . VAL A 1 222 ? -5.609 -1.228 23.313 1.00 87.69 222 VAL A C 1
ATOM 1825 O O . VAL A 1 222 ? -5.920 -0.430 24.192 1.00 87.69 222 VAL A O 1
ATOM 1828 N N . LEU A 1 223 ? -6.316 -2.326 23.037 1.00 85.62 223 LEU A N 1
ATOM 1829 C CA . LEU A 1 223 ? -7.605 -2.648 23.650 1.00 85.62 223 LEU A CA 1
ATOM 1830 C C . LEU A 1 223 ? -7.480 -3.342 25.014 1.00 85.62 223 LEU A C 1
ATOM 1832 O O . LEU A 1 223 ? -8.391 -3.240 25.833 1.00 85.62 223 LEU A O 1
ATOM 1836 N N . HIS A 1 224 ? -6.365 -4.024 25.284 1.00 81.25 224 HIS A N 1
ATOM 1837 C CA . HIS A 1 224 ? -6.054 -4.594 26.592 1.00 81.25 224 HIS A CA 1
ATOM 1838 C C . HIS A 1 224 ? -5.692 -3.445 27.546 1.00 81.25 224 HIS A C 1
ATOM 1840 O O . HIS A 1 224 ? -4.557 -2.960 27.591 1.00 81.25 224 HIS A O 1
ATOM 1846 N N . ASN A 1 225 ? -6.735 -2.941 28.206 1.00 63.12 225 ASN A N 1
ATOM 1847 C CA . ASN A 1 225 ? -6.790 -1.695 28.964 1.00 63.12 225 ASN A CA 1
ATOM 1848 C C . ASN A 1 225 ? -6.123 -1.807 30.344 1.00 63.12 225 ASN A C 1
ATOM 1850 O O . ASN A 1 225 ? -6.776 -1.698 31.376 1.00 63.12 225 ASN A O 1
ATOM 1854 N N . GLU A 1 226 ? -4.818 -2.052 30.374 1.00 58.47 226 GLU A N 1
ATOM 1855 C CA . GLU A 1 226 ? -4.047 -2.102 31.622 1.00 58.47 226 GLU A CA 1
ATOM 1856 C C . GLU A 1 226 ? -3.646 -0.702 32.135 1.00 58.47 226 GLU A C 1
ATOM 1858 O O . GLU A 1 226 ? -3.200 -0.562 33.272 1.00 58.47 226 GLU A O 1
ATOM 1863 N N . ILE A 1 227 ? -3.776 0.355 31.318 1.00 58.41 227 ILE A N 1
ATOM 1864 C CA . ILE A 1 227 ? -3.288 1.710 31.626 1.00 58.41 227 ILE A CA 1
ATOM 1865 C C . ILE A 1 227 ? -4.309 2.774 31.187 1.00 58.41 227 ILE A C 1
ATOM 1867 O O . ILE A 1 227 ? -4.675 2.837 30.017 1.00 58.41 227 ILE A O 1
ATOM 1871 N N . ARG A 1 228 ? -4.656 3.719 32.080 1.00 58.03 228 ARG A N 1
ATOM 1872 C CA . ARG A 1 228 ? -5.622 4.827 31.848 1.00 58.03 228 ARG A CA 1
ATOM 1873 C C . ARG A 1 228 ? -5.458 5.612 30.532 1.00 58.03 228 ARG A C 1
ATOM 1875 O O . ARG A 1 228 ? -6.435 6.140 30.013 1.00 58.03 228 ARG A O 1
ATOM 1882 N N . HIS A 1 229 ? -4.250 5.727 29.978 1.00 62.81 229 HIS A N 1
ATOM 1883 C CA . HIS A 1 229 ? -4.007 6.464 28.726 1.00 62.81 229 HIS A CA 1
ATOM 1884 C C . HIS A 1 229 ? -4.363 5.669 27.450 1.00 62.81 229 HIS A C 1
ATOM 1886 O O . HIS A 1 229 ? -4.408 6.248 26.366 1.00 62.81 229 HIS A O 1
ATOM 1892 N N . GLN A 1 230 ? -4.666 4.367 27.548 1.00 70.69 230 GLN A N 1
ATOM 1893 C CA . GLN A 1 230 ? -5.025 3.526 26.395 1.00 70.69 230 GLN A CA 1
ATOM 1894 C C . GLN A 1 230 ? -6.411 3.842 25.814 1.00 70.69 230 GLN A C 1
ATOM 1896 O O . GLN A 1 230 ? -6.617 3.626 24.619 1.00 70.69 230 GLN A O 1
ATOM 1901 N N . HIS A 1 231 ? -7.325 4.457 26.579 1.00 81.38 231 HIS A N 1
ATOM 1902 C CA . HIS A 1 231 ? -8.622 4.894 26.043 1.00 81.38 231 HIS A CA 1
ATOM 1903 C C . HIS A 1 231 ? -8.475 5.848 24.856 1.00 81.38 231 HIS A C 1
ATOM 1905 O O . HIS A 1 231 ? -9.219 5.730 23.890 1.00 81.38 231 HIS A O 1
ATOM 1911 N N . GLN A 1 232 ? -7.488 6.750 24.875 1.00 83.56 232 GLN A N 1
ATOM 1912 C CA . GLN A 1 232 ? -7.256 7.683 23.767 1.00 83.56 232 GLN A CA 1
ATOM 1913 C C . GLN A 1 232 ? -6.872 6.957 22.472 1.00 83.56 232 GLN A C 1
ATOM 1915 O O . GLN A 1 232 ? -7.333 7.328 21.395 1.00 83.56 232 GLN A O 1
ATOM 1920 N N . LEU A 1 233 ? -6.070 5.894 22.573 1.00 86.75 233 LEU A N 1
ATOM 1921 C CA . LEU A 1 233 ? -5.698 5.061 21.431 1.00 86.75 233 LEU A CA 1
ATOM 1922 C C . LEU A 1 233 ? -6.883 4.227 20.934 1.00 86.75 233 LEU A C 1
ATOM 1924 O O . LEU A 1 233 ? -7.107 4.154 19.729 1.00 86.75 233 LEU A O 1
ATOM 1928 N N . ALA A 1 234 ? -7.683 3.661 21.838 1.00 88.19 234 ALA A N 1
ATOM 1929 C CA . ALA A 1 234 ? -8.893 2.928 21.469 1.00 88.19 234 ALA A CA 1
ATOM 1930 C C . ALA A 1 234 ? -9.943 3.840 20.799 1.00 88.19 234 ALA A C 1
ATOM 1932 O O . ALA A 1 234 ? -10.518 3.485 19.769 1.00 88.19 234 ALA A O 1
ATOM 1933 N N . PHE A 1 235 ? -10.132 5.066 21.299 1.00 88.06 235 PHE A N 1
ATOM 1934 C CA . PHE A 1 235 ? -10.962 6.070 20.630 1.00 88.06 235 PHE A CA 1
ATOM 1935 C C . PHE A 1 235 ? -10.377 6.493 19.281 1.00 88.06 235 PHE A C 1
ATOM 1937 O O . PHE A 1 235 ? -11.130 6.671 18.327 1.00 88.06 235 PHE A O 1
ATOM 1944 N N . SER A 1 236 ? -9.050 6.595 19.165 1.00 88.31 236 SER A N 1
ATOM 1945 C CA . SER A 1 236 ? -8.378 6.868 17.892 1.00 88.31 236 SER A CA 1
ATOM 1946 C C . SER A 1 236 ? -8.601 5.751 16.869 1.00 88.31 236 SER A C 1
ATOM 1948 O O . SER A 1 236 ? -8.846 6.053 15.702 1.00 88.31 236 SER A O 1
ATOM 1950 N N . VAL A 1 237 ? -8.609 4.480 17.289 1.00 89.94 237 VAL A N 1
ATOM 1951 C CA . VAL A 1 237 ? -9.001 3.344 16.437 1.00 89.94 237 VAL A CA 1
ATOM 1952 C C . VAL A 1 237 ? -10.423 3.542 15.908 1.00 89.94 237 VAL A C 1
ATOM 1954 O O . VAL A 1 237 ? -10.626 3.533 14.694 1.00 89.94 237 VAL A O 1
ATOM 1957 N N . LEU A 1 238 ? -11.395 3.796 16.791 1.00 87.25 238 LEU A N 1
ATOM 1958 C CA . LEU A 1 238 ? -12.794 4.011 16.398 1.00 87.25 238 LEU A CA 1
ATOM 1959 C C . LEU A 1 238 ? -12.970 5.211 15.469 1.00 87.25 238 LEU A C 1
ATOM 1961 O O . LEU A 1 238 ? -13.671 5.119 14.463 1.00 87.25 238 LEU A O 1
ATOM 1965 N N . GLN A 1 239 ? -12.319 6.329 15.783 1.00 88.44 239 GLN A N 1
ATOM 1966 C CA . GLN A 1 239 ? -12.365 7.527 14.956 1.00 88.44 239 GLN A CA 1
ATOM 1967 C C . GLN A 1 239 ? -11.751 7.271 13.578 1.00 88.44 239 GLN A C 1
ATOM 1969 O O . GLN A 1 239 ? -12.332 7.661 12.568 1.00 88.44 239 GLN A O 1
ATOM 1974 N N . THR A 1 240 ? -10.620 6.568 13.526 1.00 89.12 240 THR A N 1
ATOM 1975 C CA . THR A 1 240 ? -9.962 6.214 12.267 1.00 89.12 240 THR A CA 1
ATOM 1976 C C . THR A 1 240 ? -10.874 5.337 11.411 1.00 89.12 240 THR A C 1
ATOM 1978 O O . THR A 1 240 ? -11.056 5.627 10.236 1.00 89.12 240 THR A O 1
ATOM 1981 N N . ILE A 1 241 ? -11.526 4.322 11.987 1.00 87.00 241 ILE A N 1
ATOM 1982 C CA . ILE A 1 241 ? -12.500 3.488 11.261 1.00 87.00 241 ILE A CA 1
ATOM 1983 C C . ILE A 1 241 ? -13.717 4.318 10.823 1.00 87.00 241 ILE A C 1
ATOM 1985 O O . ILE A 1 241 ? -14.213 4.146 9.720 1.00 87.00 241 ILE A O 1
ATOM 1989 N N . ALA A 1 242 ? -14.189 5.268 11.632 1.00 82.12 242 ALA A N 1
ATOM 1990 C CA . ALA A 1 242 ? -15.294 6.140 11.236 1.00 82.12 242 ALA A CA 1
ATOM 1991 C C . ALA A 1 242 ? -14.934 7.065 10.062 1.00 82.12 242 ALA A C 1
ATOM 1993 O O . ALA A 1 242 ? -15.790 7.382 9.236 1.00 82.12 242 ALA A O 1
ATOM 1994 N N . GLU A 1 243 ? -13.684 7.511 9.966 1.00 83.56 243 GLU A N 1
ATOM 1995 C CA . GLU A 1 243 ? -13.209 8.410 8.909 1.00 83.56 243 GLU A CA 1
ATOM 1996 C C . GLU A 1 243 ? -12.940 7.720 7.569 1.00 83.56 243 GLU A C 1
ATOM 1998 O O . GLU A 1 243 ? -12.882 8.400 6.543 1.00 83.56 243 GLU A O 1
ATOM 2003 N N . ILE A 1 244 ? -12.776 6.398 7.552 1.00 78.81 244 ILE A N 1
ATOM 2004 C CA . ILE A 1 244 ? -12.421 5.644 6.352 1.00 78.81 244 ILE A CA 1
ATOM 2005 C C . ILE A 1 244 ? -13.486 4.573 6.118 1.00 78.81 244 ILE A C 1
ATOM 2007 O O . ILE A 1 244 ? -13.822 3.830 7.026 1.00 78.81 244 ILE A O 1
ATOM 2011 N N . THR A 1 245 ? -14.020 4.434 4.904 1.00 67.44 245 THR A N 1
ATOM 2012 C CA . THR A 1 245 ? -14.971 3.351 4.587 1.00 67.44 245 THR A CA 1
ATOM 2013 C C . THR A 1 245 ? -14.248 2.001 4.520 1.00 67.44 245 THR A C 1
ATOM 2015 O O . THR A 1 245 ? -13.931 1.506 3.441 1.00 67.44 245 THR A O 1
ATOM 2018 N N . THR A 1 246 ? -13.939 1.419 5.681 1.00 68.75 246 THR A N 1
ATOM 2019 C CA . THR A 1 246 ? -13.179 0.169 5.825 1.00 68.75 246 THR A CA 1
ATOM 2020 C C . THR A 1 246 ? -14.074 -0.931 6.375 1.00 68.75 246 THR A C 1
ATOM 2022 O O . THR A 1 246 ? -14.087 -1.183 7.580 1.00 68.75 246 THR A O 1
ATOM 2025 N N . ILE A 1 247 ? -14.855 -1.559 5.488 1.00 73.31 247 ILE A N 1
ATOM 2026 C CA . ILE A 1 247 ? -15.823 -2.600 5.854 1.00 73.31 247 ILE A CA 1
ATOM 2027 C C . ILE A 1 247 ? -15.097 -3.744 6.561 1.00 73.31 247 ILE A C 1
ATOM 2029 O O . ILE A 1 247 ? -15.337 -3.946 7.744 1.00 73.31 247 ILE A O 1
ATOM 2033 N N . LYS A 1 248 ? -14.156 -4.426 5.893 1.00 76.56 248 LYS A N 1
ATOM 2034 C CA . LYS A 1 248 ? -13.511 -5.647 6.414 1.00 76.56 248 LYS A CA 1
ATOM 2035 C C . LYS A 1 248 ? -12.812 -5.407 7.747 1.00 76.56 248 LYS A C 1
ATOM 2037 O O . LYS A 1 248 ? -12.834 -6.258 8.630 1.00 76.56 248 LYS A O 1
ATOM 2042 N N . THR A 1 249 ? -12.154 -4.259 7.874 1.00 81.38 249 THR A N 1
ATOM 2043 C CA . THR A 1 249 ? -11.443 -3.882 9.097 1.00 81.38 249 THR A CA 1
ATOM 2044 C C . THR A 1 249 ? -12.428 -3.627 10.231 1.00 81.38 249 THR A C 1
ATOM 2046 O O . THR A 1 249 ? -12.202 -4.090 11.345 1.00 81.38 249 THR A O 1
ATOM 2049 N N . MET A 1 250 ? -13.543 -2.946 9.946 1.00 79.94 250 MET A N 1
ATOM 2050 C CA . MET A 1 250 ? -14.602 -2.725 10.923 1.00 79.94 250 MET A CA 1
ATOM 2051 C C . MET A 1 250 ? -15.203 -4.051 11.393 1.00 79.94 250 MET A C 1
ATOM 2053 O O . MET A 1 250 ? -15.264 -4.260 12.598 1.00 79.94 250 MET A O 1
ATOM 2057 N N . GLU A 1 251 ? -15.569 -4.967 10.486 1.00 75.56 251 GLU A N 1
ATOM 2058 C CA . GLU A 1 251 ? -16.141 -6.274 10.867 1.00 75.56 251 GLU A CA 1
ATOM 2059 C C . GLU A 1 251 ? -15.260 -6.974 11.905 1.00 75.56 251 GLU A C 1
ATOM 2061 O O . GLU A 1 251 ? -15.718 -7.349 12.981 1.00 75.56 251 GLU A O 1
ATOM 2066 N N . ARG A 1 252 ? -13.956 -7.039 11.633 1.00 80.62 252 ARG A N 1
ATOM 2067 C CA . ARG A 1 252 ? -13.014 -7.719 12.520 1.00 80.62 252 ARG A CA 1
ATOM 2068 C C . ARG A 1 252 ? -12.767 -7.005 13.842 1.00 80.62 252 ARG A C 1
ATOM 2070 O O . ARG A 1 252 ? -12.534 -7.675 14.838 1.00 80.62 252 ARG A O 1
ATOM 2077 N N . VAL A 1 253 ? -12.807 -5.674 13.876 1.00 82.81 253 VAL A N 1
ATOM 2078 C CA . VAL A 1 253 ? -12.686 -4.926 15.138 1.00 82.81 253 VAL A CA 1
ATOM 2079 C C . VAL A 1 253 ? -13.910 -5.175 16.020 1.00 82.81 253 VAL A C 1
ATOM 2081 O O . VAL A 1 253 ? -13.762 -5.364 17.222 1.00 82.81 253 VAL A O 1
ATOM 2084 N N . PHE A 1 254 ? -15.109 -5.241 15.435 1.00 76.75 254 PHE A N 1
ATOM 2085 C CA . PHE A 1 254 ? -16.339 -5.561 16.169 1.00 76.75 254 PHE A CA 1
ATOM 2086 C C . PHE A 1 254 ? -16.447 -7.036 16.576 1.00 76.75 254 PHE A C 1
ATOM 2088 O O . PHE A 1 254 ? -17.152 -7.351 17.535 1.00 76.75 254 PHE A O 1
ATOM 2095 N N . ASP A 1 255 ? -15.760 -7.933 15.872 1.00 73.06 255 ASP A N 1
ATOM 2096 C CA . ASP A 1 255 ? -15.649 -9.352 16.226 1.00 73.06 255 ASP A CA 1
ATOM 2097 C C . ASP A 1 255 ? -14.529 -9.638 17.242 1.00 73.06 255 ASP A C 1
ATOM 2099 O O . ASP A 1 255 ? -14.409 -10.760 17.729 1.00 73.06 255 ASP A O 1
ATOM 2103 N N . ASN A 1 256 ? -13.719 -8.636 17.592 1.00 77.50 256 ASN A N 1
ATOM 2104 C CA . ASN A 1 256 ? -12.579 -8.799 18.483 1.00 77.50 256 ASN A CA 1
ATOM 2105 C C . ASN A 1 256 ? -13.004 -8.863 19.968 1.00 77.50 256 ASN A C 1
ATOM 2107 O O . ASN A 1 256 ? -13.709 -7.994 20.495 1.00 77.50 256 ASN A O 1
ATOM 2111 N N . GLU A 1 257 ? -12.526 -9.885 20.682 1.00 79.69 257 GLU A N 1
ATOM 2112 C CA . GLU A 1 257 ? -12.848 -10.105 22.100 1.00 79.69 257 GLU A CA 1
ATOM 2113 C C . GLU A 1 257 ? -12.280 -9.006 23.016 1.00 79.69 257 GLU A C 1
ATOM 2115 O O . GLU A 1 257 ? -12.949 -8.568 23.960 1.00 79.69 257 GLU A O 1
ATOM 2120 N N . CYS A 1 258 ? -11.073 -8.501 22.730 1.00 84.50 258 CYS A N 1
ATOM 2121 C CA . CYS A 1 258 ? -10.476 -7.396 23.484 1.00 84.50 258 CYS A CA 1
ATOM 2122 C C . CYS A 1 258 ? -11.278 -6.102 23.306 1.00 84.50 258 CYS A C 1
ATOM 2124 O O . CYS A 1 258 ? -11.412 -5.342 24.261 1.00 84.50 258 CYS A O 1
ATOM 2126 N N . PHE A 1 259 ? -11.862 -5.870 22.127 1.00 83.12 259 PHE A N 1
ATOM 2127 C CA . PHE A 1 259 ? -12.742 -4.722 21.891 1.00 83.12 259 PHE A CA 1
ATOM 2128 C C . PHE A 1 259 ? -14.012 -4.807 22.743 1.00 83.12 259 PHE A C 1
ATOM 2130 O O . PHE A 1 259 ? -14.372 -3.847 23.425 1.00 83.12 259 PHE A O 1
ATOM 2137 N N . THR A 1 260 ? -14.645 -5.983 22.773 1.00 74.38 260 THR A N 1
ATOM 2138 C CA . THR A 1 260 ? -15.823 -6.241 23.619 1.00 74.38 260 THR A CA 1
ATOM 2139 C C . THR A 1 260 ? -15.503 -6.029 25.100 1.00 74.38 260 THR A C 1
ATOM 2141 O O . THR A 1 260 ? -16.277 -5.407 25.829 1.00 74.38 260 THR A O 1
ATOM 2144 N N . SER A 1 261 ? -14.336 -6.500 25.539 1.00 76.00 261 SER A N 1
ATOM 2145 C CA . SER A 1 261 ? -13.869 -6.364 26.922 1.00 76.00 261 SER A CA 1
ATOM 2146 C C . SER A 1 261 ? -13.588 -4.902 27.282 1.00 76.00 261 SER A C 1
ATOM 2148 O O . SER A 1 261 ? -14.016 -4.426 28.331 1.00 76.00 261 SER A O 1
ATOM 2150 N N . TRP A 1 262 ? -12.942 -4.155 26.384 1.00 85.19 262 TRP A N 1
ATOM 2151 C CA . TRP A 1 262 ? -12.684 -2.726 26.552 1.00 85.19 262 TRP A CA 1
ATOM 2152 C C . TRP A 1 262 ? -13.976 -1.911 26.680 1.00 85.19 262 TRP A C 1
ATOM 2154 O O . TRP A 1 262 ? -14.069 -1.053 27.558 1.00 85.19 262 TRP A O 1
ATOM 2164 N N . ILE A 1 263 ? -14.995 -2.206 25.864 1.00 76.44 263 ILE A N 1
ATOM 2165 C CA . ILE A 1 263 ? -16.305 -1.550 25.972 1.00 76.44 263 ILE A CA 1
ATOM 2166 C C . ILE A 1 263 ? -16.895 -1.745 27.374 1.00 76.44 263 ILE A C 1
ATOM 2168 O O . ILE A 1 263 ? -17.332 -0.765 27.977 1.00 76.44 263 ILE A O 1
ATOM 2172 N N . LYS A 1 264 ? -16.882 -2.973 27.913 1.00 69.38 264 LYS A N 1
ATOM 2173 C CA . LYS A 1 264 ? -17.406 -3.268 29.260 1.00 69.38 264 LYS A CA 1
ATOM 2174 C C . LYS A 1 264 ? -16.711 -2.430 30.334 1.00 69.38 264 LYS A C 1
ATOM 2176 O O . LYS A 1 264 ? -17.393 -1.789 31.128 1.00 69.38 264 LYS A O 1
ATOM 2181 N N . ILE A 1 265 ? -15.382 -2.333 30.278 1.00 76.25 265 ILE A N 1
ATOM 2182 C CA . ILE A 1 265 ? -14.601 -1.502 31.209 1.00 76.25 265 ILE A CA 1
ATOM 2183 C C . ILE A 1 265 ? -15.023 -0.027 31.117 1.00 76.25 265 ILE A C 1
ATOM 2185 O O . ILE A 1 265 ? -15.274 0.616 32.133 1.00 76.25 265 ILE A O 1
ATOM 2189 N N . VAL A 1 266 ? -15.180 0.519 29.905 1.00 75.81 266 VAL A N 1
ATOM 2190 C CA . VAL A 1 266 ? -15.619 1.917 29.722 1.00 75.81 266 VAL A CA 1
ATOM 2191 C C . VAL A 1 266 ? -17.029 2.160 30.280 1.00 75.81 266 VAL A C 1
ATOM 2193 O O . VAL A 1 266 ? -17.304 3.239 30.812 1.00 75.81 266 VAL A O 1
ATOM 2196 N N . PHE A 1 267 ? -17.923 1.171 30.184 1.00 68.56 267 PHE A N 1
ATOM 2197 C CA . PHE A 1 267 ? -19.253 1.239 30.795 1.00 68.56 267 PHE A CA 1
ATOM 2198 C C . PHE A 1 267 ? -19.200 1.282 32.328 1.00 68.56 267 PHE A C 1
ATOM 2200 O O . PHE A 1 267 ? -20.025 1.970 32.933 1.00 68.56 267 PHE A O 1
ATOM 2207 N N . GLU A 1 268 ? -18.239 0.594 32.944 1.00 71.25 268 GLU A N 1
ATOM 2208 C CA . GLU A 1 268 ? -18.035 0.583 34.397 1.00 71.25 268 GLU A CA 1
ATOM 2209 C C . GLU A 1 268 ? -17.392 1.878 34.918 1.00 71.25 268 GLU A C 1
ATOM 2211 O O . GLU A 1 268 ? -17.767 2.364 35.985 1.00 71.25 268 GLU A O 1
ATOM 2216 N N . GLU A 1 269 ? -16.467 2.480 34.164 1.00 71.62 269 GLU A N 1
ATOM 2217 C CA . GLU A 1 269 ? -15.723 3.674 34.594 1.00 71.62 269 GLU A CA 1
ATOM 2218 C C . GLU A 1 269 ? -16.539 4.976 34.579 1.00 71.62 269 GLU A C 1
ATOM 2220 O O . GLU A 1 269 ? -16.176 5.927 35.270 1.00 71.62 269 GLU A O 1
ATOM 2225 N N . VAL A 1 270 ? -17.638 5.039 33.814 1.00 66.12 270 VAL A N 1
ATOM 2226 C CA . VAL A 1 270 ? -18.561 6.189 33.645 1.00 66.12 270 VAL A CA 1
ATOM 2227 C C . VAL A 1 270 ? -17.931 7.465 33.052 1.00 66.12 270 VAL A C 1
ATOM 2229 O O . VAL A 1 270 ? -18.574 8.128 32.240 1.00 66.12 270 VAL A O 1
ATOM 2232 N N . GLU A 1 271 ? -16.688 7.816 33.388 1.00 75.12 271 GLU A N 1
ATOM 2233 C CA . GLU A 1 271 ? -15.978 9.024 32.940 1.00 75.12 271 GLU A CA 1
ATOM 2234 C C . GLU A 1 271 ? -15.764 9.041 31.419 1.00 75.12 271 GLU A C 1
ATOM 2236 O O . GLU A 1 271 ? -16.000 10.053 30.761 1.00 75.12 271 GLU A O 1
ATOM 2241 N N . ASN A 1 272 ? -15.384 7.898 30.841 1.00 76.25 272 ASN A N 1
ATOM 2242 C CA . ASN A 1 272 ? -15.119 7.745 29.406 1.00 76.25 272 ASN A CA 1
ATOM 2243 C C . ASN A 1 272 ? -16.371 7.406 28.579 1.00 76.25 272 ASN A C 1
ATOM 2245 O O . ASN A 1 272 ? -16.321 7.382 27.345 1.00 76.25 272 ASN A O 1
ATOM 2249 N N . LEU A 1 273 ? -17.507 7.174 29.239 1.00 72.12 273 LEU A N 1
ATOM 2250 C CA . LEU A 1 273 ? -18.754 6.767 28.602 1.00 72.12 273 LEU A CA 1
ATOM 2251 C C . LEU A 1 273 ? -19.300 7.802 27.590 1.00 72.12 273 LEU A C 1
ATOM 2253 O O . LEU A 1 273 ? -19.712 7.392 26.502 1.00 72.12 273 LEU A O 1
ATOM 2257 N N . PRO A 1 274 ? -19.272 9.129 27.851 1.00 74.00 274 PRO A N 1
ATOM 2258 C CA . PRO A 1 274 ? -19.692 10.124 26.861 1.00 74.00 274 PRO A CA 1
ATOM 2259 C C . PRO A 1 274 ? -18.838 10.090 25.588 1.00 74.00 274 PRO A C 1
ATOM 2261 O O . PRO A 1 274 ? -19.377 10.176 24.486 1.00 74.00 274 PRO A O 1
ATOM 2264 N N . ASN A 1 275 ? -17.519 9.916 25.729 1.00 78.81 275 ASN A N 1
ATOM 2265 C CA . ASN A 1 275 ? -16.598 9.842 24.593 1.00 78.81 275 ASN A CA 1
ATOM 2266 C C . ASN A 1 275 ? -16.884 8.606 23.737 1.00 78.81 275 ASN A C 1
ATOM 2268 O O . ASN A 1 275 ? -16.949 8.714 22.514 1.00 78.81 275 ASN A O 1
ATOM 2272 N N . LEU A 1 276 ? -17.151 7.461 24.374 1.00 78.81 276 LEU A N 1
ATOM 2273 C CA . LEU A 1 276 ? -17.565 6.247 23.676 1.00 78.81 276 LEU A CA 1
ATOM 2274 C C . LEU A 1 276 ? -18.850 6.460 22.877 1.00 78.81 276 LEU A C 1
ATOM 2276 O O . LEU A 1 276 ? -18.889 6.114 21.697 1.00 78.81 276 LEU A O 1
ATOM 2280 N N . PHE A 1 277 ? -19.876 7.070 23.475 1.00 74.12 277 PHE A N 1
ATOM 2281 C CA . PHE A 1 277 ? -21.123 7.349 22.761 1.00 74.12 277 PHE A CA 1
ATOM 2282 C C . PHE A 1 277 ? -20.922 8.292 21.572 1.00 74.12 277 PHE A C 1
ATOM 2284 O O . PHE A 1 277 ? -21.484 8.041 20.508 1.00 74.12 277 PHE A O 1
ATOM 2291 N N . ILE A 1 278 ? -20.093 9.329 21.712 1.00 76.94 278 ILE A N 1
ATOM 2292 C CA . ILE A 1 278 ? -19.761 10.238 20.606 1.00 76.94 278 ILE A CA 1
ATOM 2293 C C . ILE A 1 278 ? -19.046 9.478 19.479 1.00 76.94 278 ILE A C 1
ATOM 2295 O O . ILE A 1 278 ? -19.442 9.589 18.318 1.00 76.94 278 ILE A O 1
ATOM 2299 N N . SER A 1 279 ? -18.025 8.678 19.802 1.00 80.00 279 SER A N 1
ATOM 2300 C CA . SER A 1 279 ? -17.279 7.890 18.812 1.00 80.00 279 SER A CA 1
ATOM 2301 C C . SER A 1 279 ? -18.174 6.893 18.079 1.00 80.00 279 SER A C 1
ATOM 2303 O O . SER A 1 279 ? -18.122 6.810 16.853 1.00 80.00 279 SER A O 1
ATOM 2305 N N . LEU A 1 280 ? -19.026 6.175 18.812 1.00 75.50 280 LEU A N 1
ATOM 2306 C CA . LEU A 1 280 ? -19.973 5.229 18.233 1.00 75.50 280 LEU A CA 1
ATOM 2307 C C . LEU A 1 280 ? -21.023 5.939 17.370 1.00 75.50 280 LEU A C 1
ATOM 2309 O O . LEU A 1 280 ? -21.263 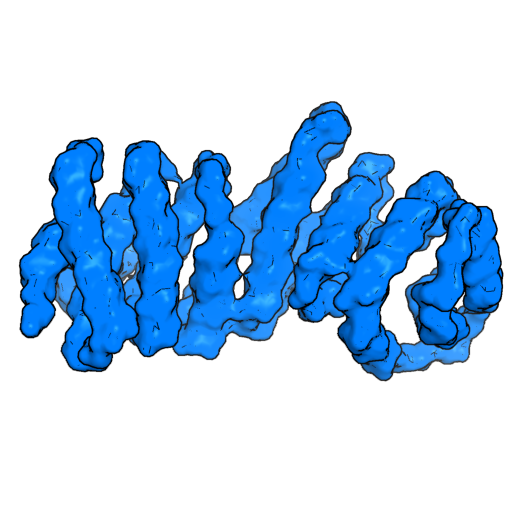5.514 16.247 1.00 75.50 280 LEU A O 1
ATOM 2313 N N . SER A 1 281 ? -21.594 7.057 17.827 1.00 70.88 281 SER A N 1
ATOM 2314 C CA . SER A 1 281 ? -22.552 7.847 17.038 1.00 70.88 281 SER A CA 1
ATOM 2315 C C . SER A 1 281 ? -21.945 8.340 15.718 1.00 70.88 281 SER A C 1
ATOM 2317 O O . SER A 1 281 ? -22.581 8.271 14.664 1.00 70.88 281 SER A O 1
ATOM 2319 N N . ASN A 1 282 ? -20.693 8.803 15.749 1.00 77.62 282 ASN A N 1
ATOM 2320 C CA . ASN A 1 282 ? -19.965 9.227 14.550 1.00 77.62 282 ASN A CA 1
ATOM 2321 C C . ASN A 1 282 ? -19.688 8.064 13.589 1.00 77.62 282 ASN A C 1
ATOM 2323 O O . ASN A 1 282 ? -19.728 8.246 12.375 1.00 77.62 282 ASN A O 1
ATOM 2327 N N . LEU A 1 283 ? -19.403 6.876 14.119 1.00 75.69 283 LEU A N 1
ATOM 2328 C CA . LEU A 1 283 ? -19.219 5.671 13.318 1.00 75.69 283 LEU A CA 1
ATOM 2329 C C . LEU A 1 283 ? -20.540 5.235 12.664 1.00 75.69 283 LEU A C 1
ATOM 2331 O O . LEU A 1 283 ? -20.580 5.016 11.454 1.00 75.69 283 LEU A O 1
ATOM 2335 N N . PHE A 1 284 ? -21.622 5.152 13.447 1.00 69.81 284 PHE A N 1
ATOM 2336 C CA . PHE A 1 284 ? -22.938 4.709 12.981 1.00 69.81 284 PHE A CA 1
ATOM 2337 C C . PHE A 1 284 ? -23.517 5.636 11.916 1.00 69.81 284 PHE A C 1
ATOM 2339 O O . PHE A 1 284 ? -23.963 5.155 10.881 1.00 69.81 284 PHE A O 1
ATOM 2346 N N . SER A 1 285 ? -23.449 6.953 12.122 1.00 69.62 285 SER A N 1
ATOM 2347 C CA . SER A 1 285 ? -23.952 7.932 11.145 1.00 69.62 285 SER A CA 1
ATOM 2348 C C . SER A 1 285 ? -23.253 7.853 9.784 1.00 69.62 285 SER A C 1
ATOM 2350 O O . SER A 1 285 ? -23.858 8.177 8.766 1.00 69.62 285 SER A O 1
ATOM 2352 N N . LYS A 1 286 ? -21.988 7.416 9.740 1.00 72.38 286 LYS A N 1
ATOM 2353 C CA . LYS A 1 286 ? -21.213 7.324 8.494 1.00 72.38 286 LYS A CA 1
ATOM 2354 C C . LYS A 1 286 ? -21.311 5.968 7.797 1.00 72.38 286 LYS A C 1
ATOM 2356 O O . LYS A 1 286 ? -21.120 5.914 6.586 1.00 72.38 286 LYS A O 1
ATOM 2361 N N . HIS A 1 287 ? -21.590 4.892 8.537 1.00 70.75 287 HIS A N 1
ATOM 2362 C CA . HIS A 1 287 ? -21.506 3.511 8.034 1.00 70.75 287 HIS A CA 1
ATOM 2363 C C . HIS A 1 287 ? -22.738 2.654 8.378 1.00 70.75 287 HIS A C 1
ATOM 2365 O O . HIS A 1 287 ? -22.626 1.430 8.477 1.00 70.75 287 HIS A O 1
ATOM 2371 N N . GLU A 1 288 ? -23.910 3.276 8.555 1.00 63.69 288 GLU A N 1
ATOM 2372 C CA . GLU A 1 288 ? -25.161 2.632 9.000 1.00 63.69 288 GLU A CA 1
ATOM 2373 C C . GLU A 1 288 ? -25.472 1.339 8.227 1.00 63.69 288 GLU A C 1
ATOM 2375 O O . GLU A 1 288 ? -25.649 0.284 8.833 1.00 63.69 288 GLU A O 1
ATOM 2380 N N . GLU A 1 289 ? -25.444 1.375 6.891 1.00 58.59 289 GLU A N 1
ATOM 2381 C CA . GLU A 1 289 ? -25.772 0.219 6.041 1.00 58.59 289 GLU A CA 1
ATOM 2382 C C . GLU A 1 289 ? -24.851 -0.993 6.253 1.00 58.59 289 GLU A C 1
ATOM 2384 O O . GLU A 1 289 ? -25.283 -2.144 6.152 1.00 58.59 289 GLU A O 1
ATOM 2389 N N . ILE A 1 290 ? -23.569 -0.749 6.524 1.00 58.03 290 ILE A N 1
ATOM 2390 C CA . ILE A 1 290 ? -22.576 -1.809 6.725 1.00 58.03 290 ILE A CA 1
ATOM 2391 C C . ILE A 1 290 ? -22.790 -2.450 8.098 1.00 58.03 290 ILE A C 1
ATOM 2393 O O . ILE A 1 290 ? -22.762 -3.672 8.233 1.00 58.03 290 ILE A O 1
ATOM 2397 N N . LEU A 1 291 ? -23.074 -1.629 9.107 1.00 58.38 291 LEU A N 1
ATOM 2398 C CA . LEU A 1 291 ? -23.337 -2.087 10.469 1.00 58.38 291 LEU A CA 1
ATOM 2399 C C . LEU A 1 291 ? -24.664 -2.853 10.552 1.00 58.38 291 LEU A C 1
ATOM 2401 O O . LEU A 1 291 ? -24.730 -3.888 11.210 1.00 58.38 291 LEU A O 1
ATOM 2405 N N . VAL A 1 292 ? -25.689 -2.433 9.804 1.00 55.75 292 VAL A N 1
ATOM 2406 C CA . VAL A 1 292 ? -26.947 -3.185 9.645 1.00 55.75 292 VAL A CA 1
ATOM 2407 C C . VAL A 1 292 ? -26.681 -4.592 9.093 1.00 55.75 292 VAL A C 1
ATOM 2409 O O . VAL A 1 292 ? -27.212 -5.570 9.622 1.00 55.75 292 VAL A O 1
ATOM 2412 N N . LYS A 1 293 ? -25.836 -4.716 8.059 1.00 50.41 293 LYS A N 1
ATOM 2413 C CA . LYS A 1 293 ? -25.476 -6.014 7.459 1.00 50.41 293 LYS A CA 1
ATOM 2414 C C . LYS A 1 293 ? -24.721 -6.916 8.434 1.00 50.41 293 LYS A C 1
ATOM 2416 O O . LYS A 1 293 ? -25.081 -8.082 8.558 1.00 50.41 293 LYS A O 1
ATOM 2421 N N . LEU A 1 294 ? -23.748 -6.366 9.161 1.00 50.47 294 LEU A N 1
ATOM 2422 C CA . LEU A 1 294 ? -22.988 -7.083 10.191 1.00 50.47 294 LEU A CA 1
ATOM 2423 C C . LEU A 1 294 ? -23.874 -7.653 11.304 1.00 50.47 294 LEU A C 1
ATOM 2425 O O . LEU A 1 294 ? -23.651 -8.763 11.791 1.00 50.47 294 LEU A O 1
ATOM 2429 N N . MET A 1 295 ? -24.895 -6.894 11.700 1.00 48.91 295 MET A N 1
ATOM 2430 C CA . MET A 1 295 ? -25.831 -7.292 12.751 1.00 48.91 295 MET A CA 1
ATOM 2431 C C . MET A 1 295 ? -26.823 -8.362 12.289 1.00 48.91 295 MET A C 1
ATOM 2433 O O . MET A 1 295 ? -27.252 -9.185 13.094 1.00 48.91 295 MET A O 1
ATOM 2437 N N . ALA A 1 296 ? -27.168 -8.391 11.000 1.00 42.31 296 ALA A N 1
ATOM 2438 C CA . ALA A 1 296 ? -28.086 -9.379 10.438 1.00 42.31 296 ALA A CA 1
ATOM 2439 C C . ALA A 1 296 ? -27.469 -10.787 10.306 1.00 42.31 296 ALA A C 1
ATOM 2441 O O . ALA A 1 296 ? -28.204 -11.771 10.240 1.00 42.31 296 ALA A O 1
ATOM 2442 N N . THR A 1 297 ? -26.137 -10.900 10.268 1.00 38.03 297 THR A N 1
ATOM 2443 C CA . THR A 1 297 ? -25.415 -12.163 10.032 1.00 38.03 297 THR A CA 1
ATOM 2444 C C . THR A 1 297 ? -25.049 -12.951 11.296 1.00 38.03 297 THR A C 1
ATOM 2446 O O . THR A 1 297 ? -24.607 -14.093 11.180 1.00 38.03 297 THR A O 1
ATOM 2449 N N . LYS A 1 298 ? -25.235 -12.397 12.504 1.00 45.56 298 LYS A N 1
ATOM 2450 C CA . LYS A 1 298 ? -24.925 -13.092 13.769 1.00 45.56 298 LYS A CA 1
ATOM 2451 C C . LYS A 1 298 ? -26.140 -13.877 14.295 1.00 45.56 298 LYS A C 1
ATOM 2453 O O . LYS A 1 298 ? -27.234 -13.336 14.433 1.00 45.56 298 LYS A O 1
ATOM 2458 N N . ILE A 1 299 ? -25.948 -15.168 14.583 1.00 39.12 299 ILE A N 1
ATOM 2459 C CA . ILE A 1 299 ? -26.988 -16.085 15.091 1.00 39.12 299 ILE A CA 1
ATOM 2460 C C . ILE A 1 299 ? -27.401 -15.673 16.515 1.00 39.12 299 ILE A C 1
ATOM 2462 O O . ILE A 1 299 ? -26.546 -15.443 17.367 1.00 39.12 299 ILE A O 1
ATOM 2466 N N . LYS A 1 300 ? -28.716 -15.604 16.774 1.00 36.53 300 LYS A N 1
ATOM 2467 C CA . LYS A 1 300 ? -29.315 -15.307 18.090 1.00 36.53 300 LYS A CA 1
ATOM 2468 C C . LYS A 1 300 ? -28.885 -16.333 19.159 1.00 36.53 300 LYS A C 1
ATOM 2470 O O . LYS A 1 300 ? -29.208 -17.508 18.989 1.00 36.53 300 LYS A O 1
ATOM 2475 N N . PRO A 1 301 ? -28.271 -15.915 20.279 1.00 35.72 301 PRO A N 1
ATOM 2476 C CA . PRO A 1 301 ? -28.148 -16.738 21.483 1.00 35.72 301 PRO A CA 1
ATOM 2477 C C . PRO A 1 301 ? -29.465 -16.743 22.281 1.00 35.72 301 PRO A C 1
ATOM 2479 O O . PRO A 1 301 ? -30.281 -15.828 22.141 1.00 35.72 301 PRO A O 1
ATOM 2482 N N . SER A 1 302 ? -29.682 -17.781 23.093 1.00 34.16 302 SER A N 1
ATOM 2483 C CA . SER A 1 302 ? -30.991 -18.163 23.639 1.00 34.16 302 SER A CA 1
ATOM 2484 C C . SER A 1 302 ? -31.449 -17.501 24.947 1.00 34.16 302 SER A C 1
ATOM 2486 O O . SER A 1 302 ? -32.630 -17.647 25.233 1.00 34.16 302 SER A O 1
ATOM 2488 N N . ASP A 1 303 ? -30.642 -16.747 25.711 1.00 33.44 303 ASP A N 1
ATOM 2489 C CA . ASP A 1 303 ? -31.023 -16.382 27.100 1.00 33.44 303 ASP A CA 1
ATOM 2490 C C . ASP A 1 303 ? -30.603 -14.948 27.581 1.00 33.44 303 ASP A C 1
ATOM 2492 O O . ASP A 1 303 ? -29.422 -14.678 27.752 1.00 33.44 30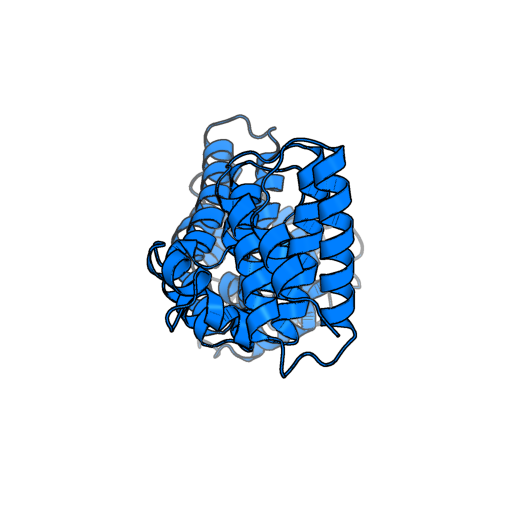3 ASP A O 1
ATOM 2496 N N . GLU A 1 304 ? -31.613 -14.065 27.788 1.00 39.47 304 GLU A N 1
ATOM 2497 C CA . GLU A 1 304 ? -31.863 -12.939 28.767 1.00 39.47 304 GLU A CA 1
ATOM 2498 C C . GLU A 1 304 ? -30.813 -11.804 29.152 1.00 39.47 304 GLU A C 1
ATOM 2500 O O . GLU A 1 304 ? -29.726 -11.767 28.596 1.00 39.47 304 GLU A O 1
ATOM 2505 N N . PRO A 1 305 ? -31.092 -10.772 30.031 1.00 43.25 305 PRO A N 1
ATOM 2506 C CA . PRO A 1 305 ? -31.870 -9.526 29.762 1.00 43.25 305 PRO A CA 1
ATOM 2507 C C . PRO A 1 305 ? -31.287 -8.159 30.302 1.00 43.25 305 PRO A C 1
ATOM 2509 O O . PRO A 1 305 ? -31.157 -7.980 31.511 1.00 43.25 305 PRO A O 1
ATOM 2512 N N . TYR A 1 306 ? -31.047 -7.103 29.490 1.00 36.81 306 TYR A N 1
ATOM 2513 C CA . TYR A 1 306 ? -31.178 -5.663 29.909 1.00 36.81 306 TYR A CA 1
ATOM 2514 C C . TYR A 1 306 ? -32.070 -4.933 28.889 1.00 36.81 306 TYR A C 1
ATOM 2516 O O . TYR A 1 306 ? -32.006 -5.218 27.692 1.00 36.81 306 TYR A O 1
ATOM 2524 N N . SER A 1 307 ? -32.912 -4.000 29.350 1.00 40.47 307 SER A N 1
ATOM 2525 C CA . SER A 1 307 ? -33.860 -3.286 28.489 1.00 40.47 307 SER A CA 1
ATOM 2526 C C . SER A 1 307 ? -33.221 -2.038 27.863 1.00 40.47 307 SER A C 1
ATOM 2528 O O . SER A 1 307 ? -32.635 -1.194 28.532 1.00 40.47 307 SER A O 1
ATOM 2530 N N . ILE A 1 308 ? -33.325 -1.939 26.540 1.00 45.84 308 ILE A N 1
ATOM 2531 C CA . ILE A 1 308 ? -32.717 -0.909 25.679 1.00 45.84 308 ILE A CA 1
ATOM 2532 C C . ILE A 1 308 ? -33.206 0.503 26.009 1.00 45.84 308 ILE A C 1
ATOM 2534 O O . ILE A 1 308 ? -32.481 1.476 25.795 1.00 45.84 308 ILE A O 1
ATOM 2538 N N . GLU A 1 309 ? -34.415 0.614 26.557 1.00 38.59 309 GLU A N 1
ATOM 2539 C CA . GLU A 1 309 ? -34.976 1.889 26.990 1.00 38.59 309 GLU A CA 1
ATOM 2540 C C . GLU A 1 309 ? -34.095 2.528 28.078 1.00 38.59 309 GLU A C 1
ATOM 2542 O O . GLU A 1 309 ? -33.917 3.742 28.080 1.00 38.59 309 GLU A O 1
ATOM 2547 N N . ASP A 1 310 ? -33.412 1.734 28.911 1.00 39.31 310 ASP A N 1
ATOM 2548 C CA . ASP A 1 310 ? -32.518 2.240 29.961 1.00 39.31 310 ASP A CA 1
ATOM 2549 C C . ASP A 1 310 ? -31.187 2.784 29.417 1.00 39.31 310 ASP A C 1
ATOM 2551 O O . ASP A 1 310 ? -30.686 3.807 29.894 1.00 39.31 310 ASP A O 1
ATOM 2555 N N . LEU A 1 311 ? -30.614 2.134 28.396 1.00 41.25 311 LEU A N 1
ATOM 2556 C CA . LEU A 1 311 ? -29.410 2.604 27.693 1.00 41.25 311 LEU A CA 1
ATOM 2557 C C . LEU A 1 311 ? -29.705 3.881 26.899 1.00 41.25 311 LEU A C 1
ATOM 2559 O O . LEU A 1 311 ? -28.929 4.838 26.955 1.00 41.25 311 LEU A O 1
ATOM 2563 N N . ARG A 1 312 ? -30.864 3.926 26.230 1.00 39.84 312 ARG A N 1
ATOM 2564 C CA . ARG A 1 312 ? -31.355 5.107 25.515 1.00 39.84 312 ARG A CA 1
ATOM 2565 C C . ARG A 1 312 ? -31.598 6.271 26.471 1.00 39.84 312 ARG A C 1
ATOM 2567 O O . ARG A 1 312 ? -31.067 7.354 26.248 1.00 39.84 312 ARG A O 1
ATOM 2574 N N . LEU A 1 313 ? -32.338 6.057 27.562 1.00 41.09 313 LEU A N 1
ATOM 2575 C CA . LEU A 1 313 ? -32.625 7.093 28.558 1.00 41.09 313 LEU A CA 1
ATOM 2576 C C . LEU A 1 313 ? -31.344 7.623 29.217 1.00 41.09 313 LEU A C 1
ATOM 2578 O O . LEU A 1 313 ? -31.251 8.825 29.457 1.00 41.09 313 LEU A O 1
ATOM 2582 N N . LYS A 1 314 ? -30.328 6.781 29.460 1.00 39.91 314 LYS A N 1
ATOM 2583 C CA . LYS A 1 314 ? -29.023 7.225 29.985 1.00 39.91 314 LYS A CA 1
ATOM 2584 C C . LYS A 1 314 ? -28.213 8.027 28.962 1.00 39.91 314 LYS A C 1
ATOM 2586 O O . LYS A 1 314 ? -27.721 9.095 29.319 1.00 39.91 314 LYS A O 1
ATOM 2591 N N . ALA A 1 315 ? -28.133 7.583 27.705 1.00 38.34 315 ALA A N 1
ATOM 2592 C CA . ALA A 1 315 ? -27.469 8.333 26.633 1.00 38.34 315 ALA A CA 1
ATOM 2593 C C . ALA A 1 315 ? -28.152 9.694 26.381 1.00 38.34 315 ALA A C 1
ATOM 2595 O O . ALA A 1 315 ? -27.492 10.732 26.356 1.00 38.34 315 ALA A O 1
ATOM 2596 N N . MET A 1 316 ? -29.490 9.719 26.327 1.00 40.16 316 MET A N 1
ATOM 2597 C CA . MET A 1 316 ? -30.289 10.944 26.180 1.00 40.16 316 MET A CA 1
ATOM 2598 C C . MET A 1 316 ? -30.080 11.929 27.342 1.00 40.16 316 MET A C 1
ATOM 2600 O O . MET A 1 316 ? -30.005 13.139 27.131 1.00 40.16 316 MET A O 1
ATOM 2604 N N . LYS A 1 317 ? -29.956 11.429 28.578 1.00 38.69 317 LYS A N 1
ATOM 2605 C CA . LYS A 1 317 ? -29.767 12.259 29.781 1.00 38.69 317 LYS A CA 1
ATOM 2606 C C . LYS A 1 317 ? -28.357 12.859 29.876 1.00 38.69 317 LYS A C 1
ATOM 2608 O O . LYS A 1 317 ? -28.203 13.932 30.459 1.00 38.69 317 LYS A O 1
ATOM 2613 N N . VAL A 1 318 ? -27.354 12.197 29.292 1.00 37.16 318 VAL A N 1
ATOM 2614 C CA . VAL A 1 318 ? -25.951 12.650 29.246 1.00 37.16 318 VAL A CA 1
ATOM 2615 C C . VAL A 1 318 ? -25.715 13.664 28.120 1.00 37.16 318 VAL A C 1
ATOM 2617 O O . VAL A 1 318 ? -25.001 14.642 28.328 1.00 37.16 318 VAL A O 1
ATOM 2620 N N . CYS A 1 319 ? -26.348 13.495 26.956 1.00 36.84 319 CYS A N 1
ATOM 2621 C CA . CYS A 1 319 ? -26.053 14.317 25.777 1.00 36.84 319 CYS A CA 1
ATOM 2622 C C . CYS A 1 319 ? -26.699 15.716 25.753 1.00 36.84 319 CYS A C 1
ATOM 2624 O O . CYS A 1 319 ? -26.280 16.523 24.930 1.00 36.84 319 CYS A O 1
ATOM 2626 N N . LYS A 1 320 ? -27.673 16.038 26.628 1.00 38.56 320 LYS A N 1
ATOM 2627 C CA . LYS A 1 320 ? -28.289 17.380 26.842 1.00 38.56 320 LYS A CA 1
ATOM 2628 C C . LYS A 1 320 ? -28.474 18.287 25.597 1.00 38.56 320 LYS A C 1
ATOM 2630 O O . LYS A 1 320 ? -28.479 19.511 25.727 1.00 38.56 320 LYS A O 1
ATOM 2635 N N . ARG A 1 321 ? -28.673 17.722 24.404 1.00 38.47 321 ARG A N 1
ATOM 2636 C CA . ARG A 1 321 ? -29.074 18.408 23.168 1.00 38.47 321 ARG A CA 1
ATOM 2637 C C . ARG A 1 321 ? -29.876 17.444 22.302 1.00 38.47 321 ARG A C 1
ATOM 2639 O O . ARG A 1 321 ? -29.583 16.249 22.272 1.00 38.47 321 ARG A O 1
ATOM 2646 N N . ASP A 1 322 ? -30.909 17.999 21.674 1.00 38.31 322 ASP A N 1
ATOM 2647 C CA . ASP A 1 322 ? -31.881 17.318 20.822 1.00 38.31 322 ASP A CA 1
ATOM 2648 C C . ASP A 1 322 ? -31.221 16.327 19.865 1.00 38.31 322 ASP A C 1
ATOM 2650 O O . ASP A 1 322 ? -30.391 16.685 19.034 1.00 38.31 322 ASP A O 1
ATOM 2654 N N . THR A 1 323 ? -31.617 15.067 20.000 1.00 38.53 323 THR A N 1
ATOM 2655 C CA . THR A 1 323 ? -31.238 13.954 19.126 1.00 38.53 323 THR A CA 1
ATOM 2656 C C . THR A 1 323 ? -32.508 13.307 18.591 1.00 38.53 323 THR A C 1
ATOM 2658 O O . THR A 1 323 ? -32.773 12.123 18.776 1.00 38.53 323 THR A O 1
ATOM 2661 N N . THR A 1 324 ? -33.312 14.100 17.887 1.00 39.31 324 THR A N 1
ATOM 2662 C CA . THR A 1 324 ? -34.379 13.598 17.007 1.00 39.31 324 THR A CA 1
ATOM 2663 C C . THR A 1 324 ? -33.841 12.758 15.836 1.00 39.31 324 THR A C 1
ATOM 2665 O O . THR A 1 324 ? -34.632 12.158 15.118 1.00 39.31 324 THR A O 1
ATOM 2668 N N . GLU A 1 325 ? -32.518 12.643 15.679 1.00 41.25 325 GLU A N 1
ATOM 2669 C CA . GLU A 1 325 ? -31.833 11.843 14.652 1.00 41.25 325 GLU A CA 1
ATOM 2670 C C . GLU A 1 325 ? -31.019 10.661 15.208 1.00 41.25 325 GLU A C 1
ATOM 2672 O O . GLU A 1 325 ? -30.117 10.157 14.547 1.00 41.25 325 GLU A O 1
ATOM 2677 N N . ILE A 1 326 ? -31.325 10.156 16.405 1.00 41.09 326 ILE A N 1
ATOM 2678 C CA . ILE A 1 326 ? -30.932 8.776 16.712 1.00 41.09 326 ILE A CA 1
ATOM 2679 C C . ILE A 1 326 ? -32.047 7.882 16.178 1.00 41.09 326 ILE A C 1
ATOM 2681 O O . ILE A 1 326 ? -33.114 7.769 16.787 1.00 41.09 326 ILE A O 1
ATOM 2685 N N . SER A 1 327 ? -31.818 7.328 14.982 1.00 39.62 327 SER A N 1
ATOM 2686 C CA . SER A 1 327 ? -32.806 6.556 14.234 1.00 39.62 327 SER A CA 1
ATOM 2687 C C . SER A 1 327 ? -33.420 5.468 15.120 1.00 39.62 327 SER A C 1
ATOM 2689 O O . SER A 1 327 ? -32.750 4.789 15.906 1.00 39.62 327 SER A O 1
ATOM 2691 N N . SER A 1 328 ? -34.733 5.291 14.976 1.00 39.34 328 SER A N 1
ATOM 2692 C CA . SER A 1 328 ? -35.560 4.253 15.610 1.00 39.34 328 SER A CA 1
ATOM 2693 C C . SER A 1 328 ? -34.990 2.828 15.479 1.00 39.34 328 SER A C 1
ATOM 2695 O O . SER A 1 328 ? -35.422 1.915 16.182 1.00 39.34 328 SER A O 1
ATOM 2697 N N . PHE A 1 329 ? -33.972 2.648 14.638 1.00 37.47 329 PHE A N 1
ATOM 2698 C CA . PHE A 1 329 ? -33.147 1.463 14.474 1.00 37.47 329 PHE A CA 1
ATOM 2699 C C . PHE A 1 329 ? -32.340 1.071 15.731 1.00 37.47 329 PHE A C 1
ATOM 2701 O O . PHE A 1 329 ? -32.244 -0.118 16.046 1.00 37.47 329 PHE A O 1
ATOM 2708 N N . MET A 1 330 ? -31.835 2.033 16.521 1.00 39.47 330 MET A N 1
ATOM 2709 C CA . MET A 1 330 ? -31.113 1.741 17.777 1.00 39.47 330 MET A CA 1
ATOM 2710 C C . MET A 1 330 ? -31.971 0.987 18.810 1.00 39.47 330 MET A C 1
ATOM 2712 O O . MET A 1 330 ? -31.430 0.222 19.611 1.00 39.47 330 MET A O 1
ATOM 2716 N N . ALA A 1 331 ? -33.301 1.141 18.763 1.00 37.19 331 ALA A N 1
ATOM 2717 C CA . ALA A 1 331 ? -34.233 0.516 19.704 1.00 37.19 331 ALA A CA 1
ATOM 2718 C C . ALA A 1 331 ? -34.358 -1.007 19.533 1.00 37.19 331 ALA A C 1
ATOM 2720 O O . ALA A 1 331 ? -34.830 -1.689 20.438 1.00 37.19 331 ALA A O 1
ATOM 2721 N N . THR A 1 332 ? -33.928 -1.554 18.395 1.00 35.25 332 THR A N 1
ATOM 2722 C CA . THR A 1 332 ? -34.072 -2.989 18.095 1.00 35.25 332 THR A CA 1
ATOM 2723 C C . THR A 1 332 ? -32.729 -3.718 18.154 1.00 35.25 332 THR A C 1
ATOM 2725 O O . THR A 1 332 ? -32.672 -4.894 18.508 1.00 35.25 332 THR A O 1
ATOM 2728 N N . THR A 1 333 ? -31.639 -3.005 17.865 1.00 37.69 333 THR A N 1
ATOM 2729 C CA . THR A 1 333 ? -30.350 -3.605 17.486 1.00 37.69 333 THR A CA 1
ATOM 2730 C C . THR A 1 333 ? -29.362 -3.715 18.656 1.00 37.69 333 THR A C 1
ATOM 2732 O O . THR A 1 333 ? -28.606 -4.679 18.733 1.00 37.69 333 THR A O 1
ATOM 2735 N N . LEU A 1 334 ? -29.433 -2.823 19.652 1.00 37.81 334 LEU A N 1
ATOM 2736 C CA . LEU A 1 334 ? -28.597 -2.901 20.865 1.00 37.81 334 LEU A CA 1
ATOM 2737 C C . LEU A 1 334 ? -29.144 -3.844 21.947 1.00 37.81 334 LEU A C 1
ATOM 2739 O O . LEU A 1 334 ? -28.476 -4.073 22.951 1.00 37.81 334 LEU A O 1
ATOM 2743 N N . LYS A 1 335 ? -30.310 -4.465 21.710 1.00 35.81 335 LYS A N 1
ATOM 2744 C CA . LYS A 1 335 ? -30.860 -5.563 22.529 1.00 35.81 335 LYS A CA 1
ATOM 2745 C C . LYS A 1 335 ? -29.905 -6.750 22.660 1.00 35.81 335 LYS A C 1
ATOM 2747 O O . LYS A 1 335 ? -30.084 -7.580 23.542 1.00 35.81 335 LYS A O 1
ATOM 2752 N N . HIS A 1 336 ? -28.973 -6.869 21.717 1.00 38.25 336 HIS A N 1
ATOM 2753 C CA . HIS A 1 336 ? -28.324 -8.130 21.396 1.00 38.25 336 HIS A CA 1
ATOM 2754 C C . HIS A 1 336 ? -26.804 -8.142 21.565 1.00 38.25 336 HIS A C 1
ATOM 2756 O O . HIS A 1 336 ? -26.232 -9.219 21.455 1.00 38.25 336 HIS A O 1
ATOM 2762 N N . GLN A 1 337 ? -26.140 -7.005 21.814 1.00 34.59 337 GLN A N 1
ATOM 2763 C CA . GLN A 1 337 ? -24.685 -6.932 21.604 1.00 34.59 337 GLN A CA 1
ATOM 2764 C C . GLN A 1 337 ? -23.819 -6.588 22.822 1.00 34.59 337 GLN A C 1
ATOM 2766 O O . GLN A 1 337 ? -22.620 -6.832 22.765 1.00 34.59 337 GLN A O 1
ATOM 2771 N N . PHE A 1 338 ? -24.374 -6.078 23.925 1.00 36.72 338 PHE A N 1
ATOM 2772 C CA . PHE A 1 338 ? -23.559 -5.709 25.089 1.00 36.72 338 PHE A CA 1
ATOM 2773 C C . PHE A 1 338 ? -24.216 -6.137 26.395 1.00 36.72 338 PHE A C 1
ATOM 2775 O O . PHE A 1 338 ? -24.956 -5.370 27.012 1.00 36.72 338 PHE A O 1
ATOM 2782 N N . LYS A 1 339 ? -23.924 -7.376 26.795 1.00 36.81 339 LYS A N 1
ATOM 2783 C CA . LYS A 1 339 ? -24.113 -7.878 28.153 1.00 36.81 339 LYS A CA 1
ATOM 2784 C C . LYS A 1 339 ? -23.192 -9.060 28.435 1.00 36.81 339 LYS A C 1
ATOM 2786 O O . LYS A 1 339 ? -23.260 -10.063 27.730 1.00 36.81 339 LYS A O 1
ATOM 2791 N N . ASP A 1 340 ? -22.349 -8.880 29.451 1.00 32.69 340 ASP A N 1
ATOM 2792 C CA . ASP A 1 340 ? -22.338 -9.840 30.560 1.00 32.69 340 ASP A CA 1
ATOM 2793 C C . ASP A 1 340 ? -23.580 -9.585 31.422 1.00 32.69 340 ASP A C 1
ATOM 2795 O O . ASP A 1 340 ? -23.925 -8.388 31.611 1.00 32.69 340 ASP A O 1
#

pLDDT: mean 79.71, std 19.16, range [32.69, 98.06]

Foldseek 3Di:
DDPLVVLQVLLQDDDPDPVSVVVSLVVVVVLLVCLLPDDCVPPLLSSLLSLQSNLLSLLVDLDDDPVCVVSLLVSLVSVLSSCVVPVVSVCCQQVPDDDDPSSVVSVPDDNLPSRSSVSNLVSCLVVVPPDDCLVSLLSNQLCQVVHVSSVVSCVVRVVLLVSLLVQLVVLVVCCVPDDVPDPSLVSNLSSLLSLLSSLQRHDVVSNVVSCVVSCVRHVLVLLVPPDPSSLSNVLSNLQSCLVDVRLVNVLVCLVDPSNLVSVVVCVVVVPCVLSVVVSVVSSCVRCVVSVVVSQVPDDADDDDDDQLVVVVVVNCVVVPDDPPPPDPVSNPRVRGRHDD